Protein AF-A0A956R2I0-F1 (afdb_monomer_lite)

Foldseek 3Di:
DDDDEDEAEDDDPDDDDDDDDDDDDDDDDDDDDDDDDDPDDVVVVVVVVDDDVPDPDPPPPDAWYKYWDCPQPLEIEIEIAEADDPVNLVVVLVNVVVSQVVCVVVVAAHEYEYECQRYDQYDPVSLVSLLVSLLVCPVPPPNSYAYEYAYLDVNVVVSVVVSCVSNPHSPRYHYDPDDLVSLVVRVVVCVVRVHDDGPSSVVVPVD

pLDDT: mean 77.53, std 23.62, range [25.31, 97.56]

Sequence (207 aa):
MGQESDVRVTRTTGISIALNTMKSTHENIFVCWQMTWPASKVLAMAVAATSPVLWQLAEQSGEASVELNDEHFPLLVGRAAGQVEPKHILAMIRFFDDAKQRADGEGLKAVVIFDATASGMPTPLVREMLVDWIGDMHKSAGSNMRVFVIAPNPLIRGVIASLRWATGRAAGIEVVPDLQQAAAAAIVALHEYGQAVPEPLARIFDK

Structure (mmCIF, N/CA/C/O backbone):
data_AF-A0A956R2I0-F1
#
_entry.id   AF-A0A956R2I0-F1
#
loop_
_atom_site.group_PDB
_atom_site.id
_atom_site.type_symbol
_atom_site.label_atom_id
_atom_site.label_alt_id
_atom_site.label_comp_id
_atom_site.label_asym_id
_atom_site.label_entity_id
_atom_site.label_seq_id
_atom_site.pdbx_PDB_ins_code
_atom_site.Cartn_x
_atom_site.Cartn_y
_atom_site.Cartn_z
_atom_site.occupancy
_atom_site.B_iso_or_equiv
_atom_site.auth_seq_id
_atom_site.auth_comp_id
_atom_site.auth_asym_id
_atom_site.auth_atom_id
_atom_site.pdbx_PDB_model_num
ATOM 1 N N . MET A 1 1 ? 14.699 -22.213 -20.629 1.00 47.34 1 MET A N 1
ATOM 2 C CA . MET A 1 1 ? 14.304 -22.466 -19.229 1.00 47.34 1 MET A CA 1
ATOM 3 C C . MET A 1 1 ? 13.375 -21.336 -18.840 1.00 47.34 1 MET A C 1
ATOM 5 O O . MET A 1 1 ? 13.827 -20.202 -18.873 1.00 47.34 1 MET A O 1
ATOM 9 N N . GLY A 1 2 ? 12.087 -21.608 -18.622 1.00 59.09 2 GLY A N 1
ATOM 10 C CA . GLY A 1 2 ? 11.187 -20.619 -18.026 1.00 59.09 2 GLY A CA 1
ATOM 11 C C . GLY A 1 2 ? 11.374 -20.680 -16.517 1.00 59.09 2 GLY A C 1
ATOM 12 O O . GLY A 1 2 ? 11.242 -21.766 -15.959 1.00 59.09 2 GLY A O 1
ATOM 13 N N . GLN A 1 3 ? 11.785 -19.577 -15.901 1.00 55.50 3 GLN A N 1
ATOM 14 C CA . GLN A 1 3 ? 11.776 -19.429 -14.447 1.00 55.50 3 GLN A CA 1
ATOM 15 C C . GLN A 1 3 ? 10.408 -18.858 -14.021 1.00 55.50 3 GLN A C 1
ATOM 17 O O . GLN A 1 3 ? 9.688 -18.279 -14.842 1.00 55.50 3 GLN A O 1
ATOM 22 N N . GLU A 1 4 ? 9.981 -19.190 -12.805 1.00 67.12 4 GLU A N 1
ATOM 23 C CA . GLU A 1 4 ? 8.611 -19.040 -12.312 1.00 67.12 4 GLU A CA 1
ATOM 24 C C . GLU A 1 4 ? 8.581 -17.956 -11.230 1.00 67.12 4 GLU A C 1
ATOM 26 O O . GLU A 1 4 ? 9.099 -18.135 -10.135 1.00 67.12 4 GLU A O 1
ATOM 31 N N . SER A 1 5 ? 7.953 -16.826 -11.539 1.00 76.25 5 SER A N 1
ATOM 32 C CA . SER A 1 5 ? 7.707 -15.732 -10.590 1.00 76.25 5 SER A CA 1
ATOM 33 C C . SER A 1 5 ? 6.765 -16.154 -9.449 1.00 76.25 5 SER A C 1
ATOM 35 O O . SER A 1 5 ? 5.727 -16.766 -9.727 1.00 76.25 5 SER A O 1
ATOM 37 N N . ASP A 1 6 ? 7.050 -15.731 -8.216 1.00 84.75 6 ASP A N 1
ATOM 38 C CA . ASP A 1 6 ? 6.329 -16.151 -7.006 1.00 84.75 6 ASP A CA 1
ATOM 39 C C . ASP A 1 6 ? 5.483 -15.010 -6.396 1.00 84.75 6 ASP A C 1
ATOM 41 O O . ASP A 1 6 ? 5.903 -13.852 -6.315 1.00 84.75 6 ASP A O 1
ATOM 45 N N . VAL A 1 7 ? 4.274 -15.342 -5.938 1.00 83.25 7 VAL A N 1
ATOM 46 C CA . VAL A 1 7 ? 3.405 -14.458 -5.146 1.00 83.25 7 VAL A CA 1
ATOM 47 C C . VAL A 1 7 ? 3.133 -15.162 -3.827 1.00 83.25 7 VAL A C 1
ATOM 49 O O . VAL A 1 7 ? 2.388 -16.142 -3.781 1.00 83.25 7 VAL A O 1
ATOM 52 N N . ARG A 1 8 ? 3.675 -14.623 -2.733 1.00 80.62 8 ARG A N 1
ATOM 53 C CA . ARG A 1 8 ? 3.460 -15.177 -1.397 1.00 80.62 8 ARG A CA 1
ATOM 54 C C . ARG A 1 8 ? 2.451 -14.329 -0.635 1.00 80.62 8 ARG A C 1
ATOM 56 O O . ARG A 1 8 ? 2.711 -13.178 -0.296 1.00 80.62 8 ARG A O 1
ATOM 63 N N . VAL A 1 9 ? 1.302 -14.925 -0.333 1.00 79.50 9 VAL A N 1
ATOM 64 C CA . VAL A 1 9 ? 0.270 -14.312 0.510 1.00 79.50 9 VAL A CA 1
ATOM 65 C C . VAL A 1 9 ? 0.180 -15.099 1.809 1.00 79.50 9 VAL A C 1
ATOM 67 O O . VAL A 1 9 ? -0.237 -16.257 1.803 1.00 79.50 9 VAL A O 1
ATOM 70 N N . THR A 1 10 ? 0.552 -14.471 2.919 1.00 79.44 10 THR A N 1
ATOM 71 C CA . THR A 1 10 ? 0.349 -15.026 4.259 1.00 79.44 10 THR A CA 1
ATOM 72 C C . THR A 1 10 ? -0.943 -14.443 4.809 1.00 79.44 10 THR A C 1
ATOM 74 O O . THR A 1 10 ? -1.028 -13.235 5.019 1.00 79.44 10 THR A O 1
ATOM 77 N N . ARG A 1 11 ? -1.959 -15.296 4.997 1.00 69.19 11 ARG A N 1
ATOM 78 C CA . ARG A 1 11 ? -3.236 -14.915 5.614 1.00 69.19 11 ARG A CA 1
ATOM 79 C C . ARG A 1 11 ? -3.348 -15.518 7.004 1.00 69.19 11 ARG A C 1
ATOM 81 O O . ARG A 1 11 ? -3.212 -16.736 7.144 1.00 69.19 11 ARG A O 1
ATOM 88 N N . THR A 1 12 ? -3.728 -14.721 7.996 1.00 66.44 12 THR A N 1
ATOM 89 C CA . THR A 1 12 ? -4.257 -15.288 9.242 1.00 66.44 12 THR A CA 1
ATOM 90 C C . THR A 1 12 ? -5.663 -15.809 8.980 1.00 66.44 12 THR A C 1
ATOM 92 O O . THR A 1 12 ? -6.622 -15.043 8.885 1.00 66.44 12 THR A O 1
ATOM 95 N N . THR A 1 13 ? -5.825 -17.130 8.888 1.00 40.38 13 THR A N 1
ATOM 96 C CA . THR A 1 13 ? -7.152 -17.761 8.913 1.00 40.38 13 THR A CA 1
ATOM 97 C C . THR A 1 13 ? -7.756 -17.631 10.311 1.00 40.38 13 THR A C 1
ATOM 99 O O . THR A 1 13 ? -7.691 -18.548 11.127 1.00 40.38 13 THR A O 1
ATOM 102 N N . GLY A 1 14 ? -8.344 -16.471 10.597 1.00 36.03 14 GLY A N 1
ATOM 103 C CA . GLY A 1 14 ? -9.250 -16.279 11.719 1.00 36.03 14 GLY A CA 1
ATOM 104 C C . GLY A 1 14 ? -10.632 -16.804 11.347 1.00 36.03 14 GLY A C 1
ATOM 105 O O . GLY A 1 14 ? -11.414 -16.105 10.711 1.00 36.03 14 GLY A O 1
ATOM 106 N N . ILE A 1 15 ? -10.946 -18.043 11.729 1.00 35.28 15 ILE A N 1
ATOM 107 C CA . ILE A 1 15 ? -12.337 -18.507 11.758 1.00 35.28 15 ILE A CA 1
ATOM 108 C C . ILE A 1 15 ? -13.047 -17.752 12.883 1.00 35.28 15 ILE A C 1
ATOM 110 O O . ILE A 1 15 ? -12.709 -17.933 14.052 1.00 35.28 15 ILE A O 1
ATOM 114 N N . SER A 1 16 ? -14.068 -16.965 12.544 1.00 28.73 16 SER A N 1
ATOM 115 C CA . SER A 1 16 ? -15.241 -16.752 13.400 1.00 28.73 16 SER A CA 1
ATOM 116 C C . SER A 1 16 ? -16.381 -16.115 12.613 1.00 28.73 16 SER A C 1
ATOM 118 O O . SER A 1 16 ? -16.416 -14.910 12.400 1.00 28.73 16 SER A O 1
ATOM 120 N N . ILE A 1 17 ? -17.358 -16.941 12.240 1.00 25.31 17 ILE A N 1
ATOM 121 C CA . ILE A 1 17 ? -18.740 -16.494 12.078 1.00 25.31 17 ILE A CA 1
ATOM 122 C C . ILE A 1 17 ? -19.536 -17.203 13.172 1.00 25.31 17 ILE A C 1
ATOM 124 O O . ILE A 1 17 ? -19.844 -18.389 13.069 1.00 25.31 17 ILE A O 1
ATOM 128 N N . ALA A 1 18 ? -19.846 -16.471 14.240 1.00 29.05 18 ALA A N 1
ATOM 129 C CA . ALA A 1 18 ? -20.915 -16.820 15.160 1.00 29.05 18 ALA A CA 1
ATOM 130 C C . ALA A 1 18 ? -22.222 -16.269 14.575 1.00 29.05 18 ALA A C 1
ATOM 132 O O . ALA A 1 18 ? -22.501 -15.076 14.673 1.00 29.05 18 ALA A O 1
ATOM 133 N N . LEU A 1 19 ? -23.023 -17.130 13.946 1.00 25.98 19 LEU A N 1
ATOM 134 C CA . LEU A 1 19 ? -24.409 -16.806 13.618 1.00 25.98 19 LEU A CA 1
ATOM 135 C C . LEU A 1 19 ? -25.274 -17.132 14.833 1.00 25.98 19 LEU A C 1
ATOM 137 O O . LEU A 1 19 ? -25.590 -18.286 15.109 1.00 25.98 19 LEU A O 1
ATOM 141 N N . ASN A 1 20 ? -25.632 -16.087 15.573 1.00 28.92 20 ASN A N 1
ATOM 142 C CA . ASN A 1 20 ? -26.652 -16.146 16.605 1.00 28.92 20 ASN A CA 1
ATOM 143 C C . ASN A 1 20 ? -28.008 -15.852 15.944 1.00 28.92 20 ASN A C 1
ATOM 145 O O . ASN A 1 20 ? -28.241 -14.743 15.465 1.00 28.92 20 ASN A O 1
ATOM 149 N N . THR A 1 21 ? -28.907 -16.834 15.901 1.00 33.03 21 THR A N 1
ATOM 150 C CA . THR A 1 21 ? -30.327 -16.612 15.577 1.00 33.03 21 THR A CA 1
ATOM 151 C C . THR A 1 21 ? -31.197 -17.569 16.399 1.00 33.03 21 THR A C 1
ATOM 153 O O . THR A 1 21 ? -31.337 -18.748 16.100 1.00 33.03 21 THR A O 1
ATOM 156 N N . MET A 1 22 ? -31.774 -17.043 17.482 1.00 31.80 22 MET A N 1
ATOM 157 C CA . MET A 1 22 ? -32.995 -17.540 18.140 1.00 31.80 22 MET A CA 1
ATOM 158 C C . MET A 1 22 ? -34.195 -16.966 17.351 1.00 31.80 22 MET A C 1
ATOM 160 O O . MET A 1 22 ? -34.133 -15.794 17.000 1.00 31.80 22 MET A O 1
ATOM 164 N N . LYS A 1 23 ? -35.313 -17.636 17.021 1.00 33.78 23 LYS A N 1
ATOM 165 C CA . LYS A 1 23 ? -36.092 -18.727 17.642 1.00 33.78 23 LYS A CA 1
ATOM 166 C C . LYS A 1 23 ? -37.088 -19.328 16.616 1.00 33.78 23 LYS A C 1
ATOM 168 O O . LYS A 1 23 ? -37.586 -18.588 15.776 1.00 33.78 23 LYS A O 1
ATOM 173 N N . SER A 1 24 ? -37.517 -20.574 16.895 1.00 33.06 24 SER A N 1
ATOM 174 C CA . SER A 1 24 ? -38.792 -21.238 16.501 1.00 33.06 24 SER A CA 1
ATOM 175 C C . SER A 1 24 ? -38.876 -21.775 15.056 1.00 33.06 24 SER A C 1
ATOM 177 O O . SER A 1 24 ? -38.666 -21.015 14.128 1.00 33.06 24 SER A O 1
ATOM 179 N N . THR A 1 25 ? -39.226 -23.029 14.731 1.00 43.97 25 THR A N 1
ATOM 180 C CA . THR A 1 25 ? -39.736 -24.202 15.477 1.00 43.97 25 THR A CA 1
ATOM 181 C C . THR A 1 25 ? -39.664 -25.438 14.555 1.00 43.97 25 THR A C 1
ATOM 183 O O . THR A 1 25 ? -39.956 -25.302 13.376 1.00 43.97 25 THR A O 1
ATOM 186 N N . HIS A 1 26 ? -39.366 -26.610 15.136 1.00 41.19 26 HIS A N 1
ATOM 187 C CA . HIS A 1 26 ? -39.605 -27.989 14.658 1.00 41.19 26 HIS A CA 1
ATOM 188 C C . HIS A 1 26 ? -39.047 -28.449 13.293 1.00 41.19 26 HIS A C 1
ATOM 190 O O . HIS A 1 26 ? -39.655 -28.201 12.265 1.00 41.19 26 HIS A O 1
ATOM 196 N N . GLU A 1 27 ? -37.987 -29.272 13.318 1.00 39.56 27 GLU A N 1
ATOM 197 C CA . GLU A 1 27 ? -38.033 -30.704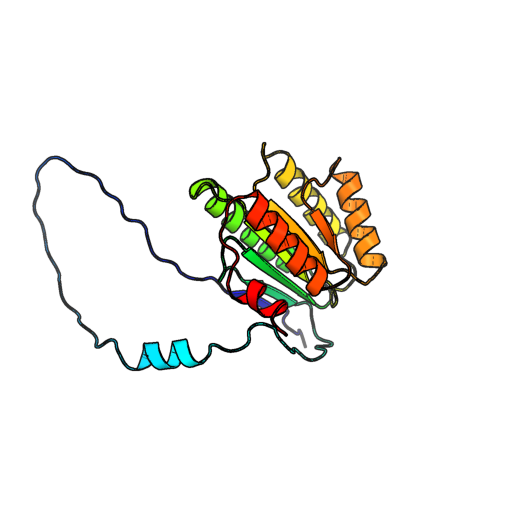 12.944 1.00 39.56 27 GLU A CA 1
ATOM 198 C C . GLU A 1 27 ? -36.673 -31.397 13.191 1.00 39.56 27 GLU A C 1
ATOM 200 O O . GLU A 1 27 ? -35.610 -30.787 13.112 1.00 39.56 27 GLU A O 1
ATOM 205 N N . ASN A 1 28 ? -36.734 -32.669 13.596 1.00 41.66 28 ASN A N 1
ATOM 206 C CA . ASN A 1 28 ? -35.606 -33.545 13.942 1.00 41.66 28 ASN A CA 1
ATOM 207 C C . ASN A 1 28 ? -34.677 -33.812 12.741 1.00 41.66 28 ASN A C 1
ATOM 209 O O . ASN A 1 28 ? -35.198 -33.970 11.644 1.00 41.66 28 ASN A O 1
ATOM 213 N N . ILE A 1 29 ? -33.365 -34.028 12.976 1.00 35.94 29 ILE A N 1
ATOM 214 C CA . ILE A 1 29 ? -32.596 -35.241 12.572 1.00 35.94 29 ILE A CA 1
ATOM 215 C C . ILE A 1 29 ? -31.060 -35.050 12.689 1.00 35.94 29 ILE A C 1
ATOM 217 O O . ILE A 1 29 ? -30.471 -34.135 12.130 1.00 35.94 29 ILE A O 1
ATOM 221 N N . PHE A 1 30 ? -30.455 -36.012 13.403 1.00 28.81 30 PHE A N 1
ATOM 222 C CA . PHE A 1 3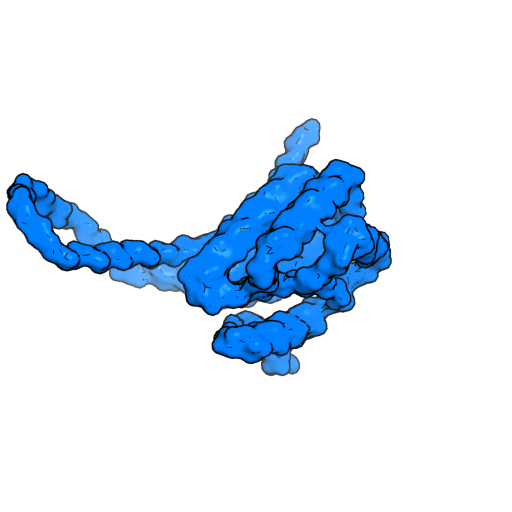0 ? -29.057 -36.481 13.441 1.00 28.81 30 PHE A CA 1
ATOM 223 C C . PHE A 1 30 ? -27.918 -35.575 13.949 1.00 28.81 30 PHE A C 1
ATOM 225 O O . PHE A 1 30 ? -27.248 -34.844 13.226 1.00 28.81 30 PHE A O 1
ATOM 232 N N . VAL A 1 31 ? -27.596 -35.805 15.225 1.00 38.50 31 VAL A N 1
ATOM 233 C CA . VAL A 1 31 ? -26.313 -35.516 15.870 1.00 38.50 31 VAL A CA 1
ATOM 234 C C . VAL A 1 31 ? -25.293 -36.577 15.433 1.00 38.50 31 VAL A C 1
ATOM 236 O O . VAL A 1 31 ? -25.463 -37.753 15.744 1.00 38.50 31 VAL A O 1
ATOM 239 N N . CYS A 1 32 ? -24.214 -36.168 14.764 1.00 29.28 32 CYS A N 1
ATOM 240 C CA . CYS A 1 32 ? -23.003 -36.976 14.607 1.00 29.28 32 CYS A CA 1
ATOM 241 C C . CYS A 1 32 ? -21.837 -36.223 15.260 1.00 29.28 32 CYS A C 1
ATOM 243 O O . CYS A 1 32 ? -21.171 -35.404 14.634 1.00 29.28 32 CYS A O 1
ATOM 245 N N . TRP A 1 33 ? -21.631 -36.470 16.555 1.00 36.31 33 TRP A N 1
ATOM 246 C CA . TRP A 1 33 ? -20.426 -36.082 17.284 1.00 36.31 33 TRP A CA 1
ATOM 247 C C . TRP A 1 33 ? -19.529 -37.307 17.407 1.00 36.31 33 TRP A C 1
ATOM 249 O O . TRP A 1 33 ? -19.942 -38.275 18.035 1.00 36.31 33 TRP A O 1
ATOM 259 N N . GLN A 1 34 ? -18.323 -37.239 16.836 1.00 34.88 34 GLN A N 1
ATOM 260 C CA . GLN A 1 34 ? -17.049 -37.672 17.434 1.00 34.88 34 GLN A CA 1
ATOM 261 C C . GLN A 1 34 ? -15.974 -37.836 16.353 1.00 34.88 34 GLN A C 1
ATOM 263 O O . GLN A 1 34 ? -16.029 -38.755 15.549 1.00 34.88 34 GLN A O 1
ATOM 268 N N . MET A 1 35 ? -14.935 -37.004 16.424 1.00 28.12 35 MET A N 1
ATOM 269 C CA . MET A 1 35 ? -13.549 -37.478 16.396 1.00 28.12 35 MET A CA 1
ATOM 270 C C . MET A 1 35 ? -12.687 -36.456 17.137 1.00 28.12 35 MET A C 1
ATOM 272 O O . MET A 1 35 ? -12.328 -35.400 16.627 1.00 28.12 35 MET A O 1
ATOM 276 N N . THR A 1 36 ? -12.396 -36.775 18.392 1.00 54.12 36 THR A N 1
ATOM 277 C CA . THR A 1 36 ? -11.378 -36.122 19.209 1.00 54.12 36 THR A CA 1
ATOM 278 C C . THR A 1 36 ? -10.000 -36.548 18.710 1.00 54.12 36 THR A C 1
ATOM 280 O O . THR A 1 36 ? -9.674 -37.733 18.775 1.00 54.12 36 THR A O 1
ATOM 283 N N . TRP A 1 37 ? -9.183 -35.601 18.252 1.00 38.62 37 TRP A N 1
ATOM 284 C CA . TRP A 1 37 ? -7.737 -35.788 18.099 1.00 38.62 37 TRP A CA 1
ATOM 285 C C . TRP A 1 37 ? -6.996 -34.927 19.129 1.00 38.62 37 TRP A C 1
ATOM 287 O O . TRP A 1 37 ? -7.417 -33.796 19.390 1.00 38.62 37 TRP A O 1
ATOM 297 N N . PRO A 1 38 ? -5.918 -35.442 19.749 1.00 45.56 38 PRO A N 1
ATOM 298 C CA . PRO A 1 38 ? -5.249 -34.766 20.846 1.00 45.56 38 PRO A CA 1
ATOM 299 C C . PRO A 1 38 ? -4.429 -33.582 20.323 1.00 45.56 38 PRO A C 1
ATOM 301 O O . PRO A 1 38 ? -3.318 -33.717 19.810 1.00 45.56 38 PRO A O 1
ATOM 304 N N . ALA A 1 39 ? -5.000 -32.394 20.501 1.00 50.56 39 ALA A N 1
ATOM 305 C CA . ALA A 1 39 ? -4.296 -31.126 20.530 1.00 50.56 39 ALA A CA 1
ATOM 306 C C . ALA A 1 39 ? -3.283 -31.136 21.688 1.00 50.56 39 ALA A C 1
ATOM 308 O O . ALA A 1 39 ? -3.684 -31.295 22.837 1.00 50.56 39 ALA A O 1
ATOM 309 N N . SER A 1 40 ? -1.981 -31.002 21.402 1.00 51.56 40 SER A N 1
ATOM 310 C CA . SER A 1 40 ? -1.015 -30.357 22.329 1.00 51.56 40 SER A CA 1
ATOM 311 C C . SER A 1 40 ? 0.457 -30.399 21.904 1.00 51.56 40 SER A C 1
ATOM 313 O O . SER A 1 40 ? 1.232 -29.641 22.473 1.00 51.56 40 SER A O 1
ATOM 315 N N . LYS A 1 41 ? 0.889 -31.187 20.905 1.00 38.31 41 LYS A N 1
ATOM 316 C CA . LYS A 1 41 ? 2.321 -31.192 20.505 1.00 38.31 41 LYS A CA 1
ATOM 317 C C . LYS A 1 41 ? 2.654 -30.528 19.169 1.00 38.31 41 LYS A C 1
ATOM 319 O O . LYS A 1 41 ? 3.724 -29.946 19.048 1.00 38.31 41 LYS A O 1
ATOM 324 N N . VAL A 1 42 ? 1.734 -30.522 18.204 1.00 39.78 42 VAL A N 1
ATOM 325 C CA . VAL A 1 42 ? 1.967 -29.877 16.895 1.00 39.78 42 VAL A CA 1
ATOM 326 C C . VAL A 1 42 ? 1.720 -28.364 16.952 1.00 39.78 42 VAL A C 1
ATOM 328 O O . VAL A 1 42 ? 2.462 -27.601 16.342 1.00 39.78 42 VAL A O 1
ATOM 331 N N . LEU A 1 43 ? 0.769 -27.902 17.775 1.00 37.84 43 LEU A N 1
ATOM 332 C CA . LEU A 1 43 ? 0.517 -26.465 17.948 1.00 37.84 43 LEU A CA 1
ATOM 333 C C . LEU A 1 43 ? 1.684 -25.738 18.644 1.00 37.84 43 LEU A C 1
ATOM 335 O O . LEU A 1 43 ? 1.994 -24.606 18.295 1.00 37.84 43 LEU A O 1
ATOM 339 N N . ALA A 1 44 ? 2.385 -26.398 19.572 1.00 38.59 44 ALA A N 1
ATOM 340 C CA . ALA A 1 44 ? 3.555 -25.819 20.237 1.00 38.59 44 ALA A CA 1
ATOM 341 C C . ALA A 1 44 ? 4.784 -25.719 19.310 1.00 38.59 44 ALA A C 1
ATOM 343 O O . ALA A 1 44 ? 5.619 -24.840 19.499 1.00 38.59 44 ALA A O 1
ATOM 344 N N . MET A 1 45 ? 4.879 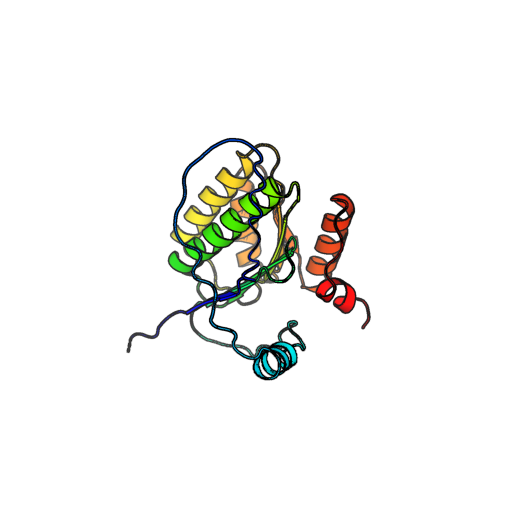-26.565 18.275 1.00 32.56 45 MET A N 1
ATOM 345 C CA . MET A 1 45 ? 5.926 -26.442 17.252 1.00 32.56 45 MET A CA 1
ATOM 346 C C . MET A 1 45 ? 5.594 -25.389 16.185 1.00 32.56 45 MET A C 1
ATOM 348 O O . MET A 1 45 ? 6.511 -24.781 15.646 1.00 32.56 45 MET A O 1
ATOM 352 N N . ALA A 1 46 ? 4.311 -25.110 15.929 1.00 36.72 46 ALA A N 1
ATOM 353 C CA . ALA A 1 46 ? 3.894 -24.036 15.021 1.00 36.72 46 ALA A CA 1
ATOM 354 C C . ALA A 1 46 ? 4.062 -22.629 15.633 1.00 36.72 46 ALA A C 1
ATOM 356 O O . ALA A 1 46 ? 4.298 -21.667 14.911 1.00 36.72 46 ALA A O 1
ATOM 357 N N . VAL A 1 47 ? 4.006 -22.509 16.965 1.00 41.84 47 VAL A N 1
ATOM 358 C CA . VAL A 1 47 ? 4.193 -21.233 17.680 1.00 41.84 47 VAL A CA 1
ATOM 359 C C . VAL A 1 47 ? 5.674 -20.921 17.942 1.00 41.84 47 VAL A C 1
ATOM 361 O O . VAL A 1 47 ? 6.031 -19.761 18.102 1.00 41.84 47 VAL A O 1
ATOM 364 N N . ALA A 1 48 ? 6.578 -21.904 17.893 1.00 35.41 48 ALA A N 1
ATOM 365 C CA . ALA A 1 48 ? 8.018 -21.693 18.100 1.00 35.41 48 ALA A CA 1
ATOM 366 C C . ALA A 1 48 ? 8.787 -21.177 16.859 1.00 35.41 48 ALA A C 1
ATOM 368 O O . ALA A 1 48 ? 9.988 -20.939 16.948 1.00 35.41 48 ALA A O 1
ATOM 369 N N . ALA A 1 49 ? 8.114 -20.953 15.723 1.00 36.12 49 ALA A N 1
ATOM 370 C CA . ALA A 1 49 ? 8.676 -20.219 14.580 1.00 36.12 49 ALA A CA 1
ATOM 371 C C . ALA A 1 49 ? 8.497 -18.687 14.708 1.00 36.12 49 ALA A C 1
ATOM 373 O O . ALA A 1 49 ? 8.825 -17.931 13.795 1.00 36.12 49 ALA A O 1
ATOM 374 N N . THR A 1 50 ? 7.984 -18.215 15.848 1.00 51.56 50 THR A N 1
ATOM 375 C CA . THR A 1 50 ? 7.850 -16.792 16.171 1.00 51.56 50 THR A CA 1
ATOM 376 C C . THR A 1 50 ? 9.183 -16.202 16.650 1.00 51.56 50 THR A C 1
ATOM 378 O O . THR A 1 50 ? 9.494 -16.230 17.837 1.00 51.56 50 THR A O 1
ATOM 381 N N . SER A 1 51 ? 9.989 -15.666 15.721 1.00 36.88 51 SER A N 1
ATOM 382 C CA . SER A 1 51 ? 10.903 -14.503 15.882 1.00 36.88 51 SER A CA 1
ATOM 383 C C . SER A 1 51 ? 11.956 -14.467 14.759 1.00 36.88 51 SER A C 1
ATOM 385 O O . SER A 1 51 ? 12.579 -15.502 14.531 1.00 36.88 51 SER A O 1
ATOM 387 N N . PRO A 1 52 ? 12.298 -13.319 14.131 1.00 40.97 52 PRO A N 1
ATOM 388 C CA . PRO A 1 52 ? 11.634 -12.017 14.049 1.00 40.97 52 PRO A CA 1
ATOM 389 C C . PRO A 1 52 ? 11.124 -11.746 12.613 1.00 40.97 52 PRO A C 1
ATOM 391 O O . PRO A 1 52 ? 11.905 -11.714 11.665 1.00 40.97 52 PRO A O 1
ATOM 394 N N . VAL A 1 53 ? 9.832 -11.456 12.433 1.00 46.34 53 VAL A N 1
ATOM 395 C CA . VAL A 1 53 ? 9.277 -10.972 11.145 1.00 46.34 53 VAL A CA 1
ATOM 396 C C . VAL A 1 53 ? 9.552 -9.464 11.005 1.00 46.34 53 VAL A C 1
ATOM 398 O O . VAL A 1 53 ? 8.668 -8.628 10.882 1.00 46.34 53 VAL A O 1
ATOM 401 N N . LEU A 1 54 ? 10.831 -9.112 11.096 1.00 39.22 54 LEU A N 1
ATOM 402 C CA . LEU A 1 54 ? 11.426 -7.870 10.611 1.00 39.22 54 LEU A CA 1
ATOM 403 C C . LEU A 1 54 ? 12.623 -8.344 9.788 1.00 39.22 54 LEU A C 1
ATOM 405 O O . LEU A 1 54 ? 13.748 -8.431 10.277 1.00 39.22 54 LEU A O 1
ATOM 409 N N . TRP A 1 55 ? 12.312 -8.834 8.591 1.00 50.19 55 TRP A N 1
ATOM 410 C CA . TRP A 1 55 ? 13.191 -9.653 7.770 1.00 50.19 55 TRP A CA 1
ATOM 411 C C . TRP A 1 55 ? 14.512 -8.955 7.424 1.00 50.19 55 TRP A C 1
ATOM 413 O O . TRP A 1 55 ? 14.547 -7.994 6.660 1.00 50.19 55 TRP A O 1
ATOM 423 N N . GLN A 1 56 ? 15.621 -9.528 7.898 1.00 46.6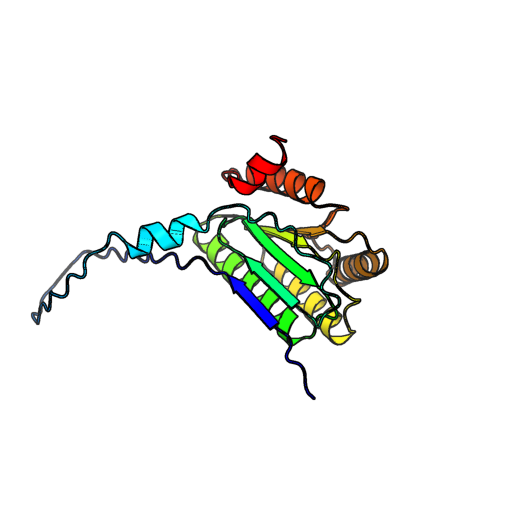2 56 GLN A N 1
ATOM 424 C CA . GLN A 1 56 ? 16.871 -9.536 7.143 1.00 46.62 56 GLN A CA 1
ATOM 425 C C . GLN A 1 56 ? 16.698 -10.536 5.995 1.00 46.62 56 GLN A C 1
ATOM 427 O O . GLN A 1 56 ? 16.854 -11.739 6.185 1.00 46.62 56 GLN A O 1
ATOM 432 N N . LEU A 1 57 ? 16.341 -10.052 4.807 1.00 47.97 57 LEU A N 1
ATOM 433 C CA . LEU A 1 57 ? 16.355 -10.852 3.583 1.00 47.97 57 LEU A CA 1
ATOM 434 C C . LEU A 1 57 ? 17.393 -10.257 2.639 1.00 47.97 57 LEU A C 1
ATOM 436 O O . LEU A 1 57 ? 17.262 -9.115 2.197 1.00 47.97 57 LEU A O 1
ATOM 440 N N . ALA A 1 58 ? 18.438 -11.053 2.411 1.00 45.53 58 ALA A N 1
ATOM 441 C CA . ALA A 1 58 ? 19.536 -10.798 1.493 1.00 45.53 58 ALA A CA 1
ATOM 442 C C . ALA A 1 58 ? 19.030 -10.342 0.118 1.00 45.53 58 ALA A C 1
ATOM 444 O O . ALA A 1 58 ? 17.934 -10.723 -0.296 1.00 45.53 58 ALA A O 1
ATOM 445 N N . GLU A 1 59 ? 19.846 -9.547 -0.577 1.00 45.50 59 GLU A N 1
ATOM 446 C CA . GLU A 1 59 ? 19.649 -9.113 -1.961 1.00 45.50 59 GLU A CA 1
ATOM 447 C C . GLU A 1 59 ? 19.349 -10.316 -2.870 1.00 45.50 59 GLU A C 1
ATOM 449 O O . GLU A 1 59 ? 20.243 -10.944 -3.433 1.00 45.50 59 GLU A O 1
ATOM 454 N N . GLN A 1 60 ? 18.072 -10.662 -3.019 1.00 45.91 60 GLN A N 1
ATOM 455 C CA . GLN A 1 60 ? 17.631 -11.515 -4.106 1.00 45.91 60 GLN A CA 1
ATOM 456 C C . GLN A 1 60 ? 17.591 -10.636 -5.352 1.00 45.91 60 GLN A C 1
ATOM 458 O O . GLN A 1 60 ? 16.607 -9.956 -5.630 1.00 45.91 60 GLN A O 1
ATOM 463 N N . SER A 1 61 ? 18.685 -10.651 -6.111 1.00 44.16 61 SER A N 1
ATOM 464 C CA . SER A 1 61 ? 18.705 -10.283 -7.528 1.00 44.16 61 SER A CA 1
ATOM 465 C C . SER A 1 61 ? 17.986 -11.372 -8.336 1.00 44.16 61 SER A C 1
ATOM 467 O O . SER A 1 61 ? 18.566 -12.078 -9.156 1.00 44.16 61 SER A O 1
ATOM 469 N N . GLY A 1 62 ? 16.711 -11.571 -8.018 1.00 57.19 62 GLY A N 1
ATOM 470 C CA . GLY A 1 62 ? 15.839 -12.585 -8.588 1.00 57.19 62 GLY A CA 1
ATOM 471 C C . GLY A 1 62 ? 14.575 -11.959 -9.156 1.00 57.19 62 GLY A C 1
ATOM 472 O O . GLY A 1 62 ? 14.365 -10.751 -9.071 1.00 57.19 62 GLY A O 1
ATOM 473 N N . GLU A 1 63 ? 13.770 -12.805 -9.783 1.00 75.69 63 GLU A N 1
ATOM 474 C CA . GLU A 1 63 ? 12.490 -12.489 -10.408 1.00 75.69 63 GLU A CA 1
ATOM 475 C C . GLU A 1 63 ? 11.557 -11.637 -9.539 1.00 75.69 63 GLU A C 1
ATOM 477 O O . GLU A 1 63 ? 11.729 -11.489 -8.331 1.00 75.69 63 GLU A O 1
ATOM 482 N N . ALA A 1 64 ? 10.543 -11.071 -10.190 1.00 86.19 64 ALA A N 1
ATOM 483 C CA . ALA A 1 64 ? 9.484 -10.344 -9.514 1.00 86.19 64 ALA A CA 1
ATOM 484 C C . ALA A 1 64 ? 8.899 -11.168 -8.359 1.00 86.19 64 ALA A C 1
ATOM 486 O O . ALA A 1 64 ? 8.470 -12.304 -8.569 1.00 86.19 64 ALA A O 1
ATOM 487 N N . SER A 1 65 ? 8.849 -10.578 -7.168 1.00 91.31 65 SER A N 1
ATOM 488 C CA . SER A 1 65 ? 8.179 -11.159 -6.013 1.00 91.31 65 SER A CA 1
ATOM 489 C C . SER A 1 65 ? 7.333 -10.110 -5.308 1.00 91.31 65 SER A C 1
ATOM 491 O O . SER A 1 65 ? 7.684 -8.927 -5.232 1.00 91.31 65 SER A O 1
ATOM 493 N N . VAL A 1 66 ? 6.175 -10.550 -4.822 1.00 92.25 66 VAL A N 1
ATOM 494 C CA . VAL A 1 66 ? 5.295 -9.746 -3.976 1.00 92.25 66 VAL A CA 1
ATOM 495 C C . VAL A 1 66 ? 4.922 -10.568 -2.750 1.00 92.25 66 VAL A C 1
ATOM 497 O O . VAL A 1 66 ? 4.381 -11.669 -2.873 1.00 92.25 66 VAL A O 1
ATOM 500 N N . GLU A 1 67 ? 5.227 -10.019 -1.578 1.00 93.38 67 GLU A N 1
ATOM 501 C CA . GLU A 1 67 ? 4.909 -10.585 -0.269 1.00 93.38 67 GLU A CA 1
ATOM 502 C C . GLU A 1 67 ? 3.824 -9.733 0.385 1.00 93.38 67 GLU A C 1
ATOM 504 O O . GLU A 1 67 ? 3.961 -8.512 0.458 1.00 93.38 67 GLU A O 1
ATOM 509 N N . LEU A 1 68 ? 2.743 -10.361 0.848 1.00 94.94 68 LEU A N 1
ATOM 510 C CA . LEU A 1 68 ? 1.600 -9.690 1.474 1.00 94.94 68 LEU A CA 1
ATOM 511 C C . LEU A 1 68 ? 1.261 -10.393 2.792 1.00 94.94 68 LEU A C 1
ATOM 513 O O . LEU A 1 68 ? 1.126 -11.618 2.814 1.00 94.94 68 LEU A O 1
ATOM 517 N N . ASN A 1 69 ? 1.140 -9.627 3.877 1.00 94.25 69 ASN A N 1
ATOM 518 C CA . ASN A 1 69 ? 0.905 -10.126 5.232 1.00 94.25 69 ASN A CA 1
ATOM 519 C C . ASN A 1 69 ? -0.180 -9.286 5.940 1.00 94.25 69 ASN A C 1
ATOM 521 O O . ASN A 1 69 ? -0.090 -8.055 5.992 1.00 94.25 69 ASN A O 1
ATOM 525 N N . ASP A 1 70 ? -1.202 -9.962 6.478 1.00 96.06 70 ASP A N 1
ATOM 526 C CA . ASP A 1 70 ? -2.293 -9.386 7.282 1.00 96.06 70 ASP A CA 1
ATOM 527 C C . ASP A 1 70 ? -2.358 -9.917 8.731 1.00 96.06 70 ASP A C 1
ATOM 529 O O . ASP A 1 70 ? -3.358 -9.718 9.425 1.00 96.06 70 ASP A O 1
ATOM 533 N N . GLU A 1 71 ? -1.297 -10.562 9.228 1.00 94.94 71 GLU A N 1
ATOM 534 C CA . GLU A 1 71 ? -1.239 -11.184 10.559 1.00 94.94 71 GLU A CA 1
ATOM 535 C C . GLU A 1 71 ? -1.516 -10.202 11.703 1.00 94.94 71 GLU A C 1
ATOM 537 O O . GLU A 1 71 ? -1.979 -10.598 12.774 1.00 94.94 71 GLU A O 1
ATOM 542 N N . HIS A 1 72 ? -1.275 -8.915 11.458 1.00 94.75 72 HIS A N 1
ATOM 543 C CA . HIS A 1 72 ? -1.418 -7.826 12.416 1.00 94.75 72 HIS A CA 1
ATOM 544 C C . HIS A 1 72 ? -2.549 -6.855 12.057 1.00 94.75 72 HIS A C 1
ATOM 546 O O . HIS A 1 72 ? -2.496 -5.679 12.425 1.00 94.75 72 HIS A O 1
ATOM 552 N N . PHE A 1 73 ? -3.574 -7.339 11.346 1.00 95.06 73 PHE A N 1
ATOM 553 C CA . PHE A 1 73 ? -4.757 -6.561 10.980 1.00 95.06 73 PHE A CA 1
ATOM 554 C C . PHE A 1 73 ? -5.292 -5.728 12.173 1.00 95.06 73 PHE A C 1
ATOM 556 O O . PHE A 1 73 ? -5.441 -6.278 13.267 1.00 95.06 73 PHE A O 1
ATOM 563 N N . PRO A 1 74 ? -5.568 -4.415 12.005 1.00 96.06 74 PRO A N 1
ATOM 564 C CA . PRO A 1 74 ? -5.781 -3.689 10.745 1.00 96.06 74 PRO A CA 1
ATOM 565 C C . PRO A 1 74 ? -4.512 -3.134 10.075 1.00 96.06 74 PRO A C 1
ATOM 567 O O . PRO A 1 74 ? -4.615 -2.389 9.098 1.00 96.06 74 PRO A O 1
ATOM 570 N N . LEU A 1 75 ? -3.320 -3.481 10.572 1.00 96.88 75 LEU A N 1
ATOM 571 C CA . LEU A 1 75 ? -2.066 -3.197 9.882 1.00 96.88 75 LEU A CA 1
ATOM 572 C C . LEU A 1 75 ? -1.794 -4.265 8.819 1.00 96.88 75 LEU A C 1
ATOM 574 O O . LEU A 1 75 ? -1.689 -5.452 9.126 1.00 96.88 75 LEU A O 1
ATOM 578 N N . LEU A 1 76 ? -1.623 -3.819 7.581 1.00 96.19 76 LEU A N 1
ATOM 579 C CA . LEU A 1 76 ? -1.197 -4.627 6.449 1.00 96.19 76 LEU A CA 1
ATOM 580 C C . LEU A 1 76 ? 0.250 -4.291 6.112 1.00 96.19 76 LEU A C 1
ATOM 582 O O . LEU A 1 76 ? 0.637 -3.119 6.087 1.00 96.19 76 LEU A O 1
ATOM 586 N N . VAL A 1 77 ? 1.036 -5.313 5.798 1.00 96.31 77 VAL A N 1
ATOM 587 C CA . VAL A 1 77 ? 2.410 -5.140 5.332 1.00 96.31 77 VAL A CA 1
ATOM 588 C C . VAL A 1 77 ? 2.551 -5.809 3.978 1.00 96.31 77 VAL A C 1
ATOM 590 O O . VAL A 1 77 ? 2.162 -6.961 3.795 1.00 96.31 77 VAL A O 1
ATOM 593 N N . GLY A 1 78 ? 3.098 -5.072 3.021 1.00 95.75 78 GLY A N 1
ATOM 594 C CA . GLY A 1 78 ? 3.444 -5.595 1.712 1.00 95.75 78 GLY A CA 1
ATOM 595 C C . GLY A 1 78 ? 4.879 -5.259 1.342 1.00 95.75 78 GLY A C 1
ATOM 596 O O . GLY A 1 78 ? 5.425 -4.250 1.788 1.00 95.75 78 GLY A O 1
ATOM 597 N N . ARG A 1 79 ? 5.485 -6.090 0.503 1.00 95.56 79 ARG A N 1
ATOM 598 C CA . ARG A 1 79 ? 6.789 -5.833 -0.107 1.00 95.56 79 ARG A CA 1
ATOM 599 C C . ARG A 1 79 ? 6.763 -6.263 -1.562 1.00 95.56 79 ARG A C 1
ATOM 601 O O . ARG A 1 79 ? 6.216 -7.314 -1.882 1.00 95.56 79 ARG A O 1
ATOM 608 N N . ALA A 1 80 ? 7.386 -5.472 -2.425 1.00 95.12 80 ALA A N 1
ATOM 609 C CA . ALA A 1 80 ? 7.660 -5.840 -3.805 1.00 95.12 80 ALA A CA 1
ATOM 610 C C . ALA A 1 80 ? 9.163 -5.777 -4.090 1.00 95.12 80 ALA A C 1
ATOM 612 O O . ALA A 1 80 ? 9.833 -4.799 -3.746 1.00 95.12 80 ALA A O 1
ATOM 613 N N . ALA A 1 81 ? 9.676 -6.801 -4.766 1.00 93.88 81 ALA A N 1
ATOM 614 C CA . ALA A 1 81 ? 11.037 -6.838 -5.280 1.00 93.88 81 ALA A CA 1
ATOM 615 C C . ALA A 1 81 ? 11.041 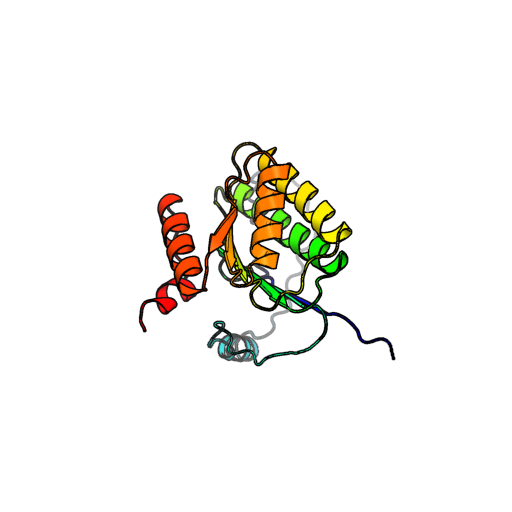-7.241 -6.761 1.00 93.88 81 ALA A C 1
ATOM 617 O O . ALA A 1 81 ? 10.163 -7.968 -7.226 1.00 93.88 81 ALA A O 1
ATOM 618 N N . GLY A 1 82 ? 12.017 -6.745 -7.522 1.00 93.00 82 GLY A N 1
ATOM 619 C CA . GLY A 1 82 ? 12.157 -7.066 -8.943 1.00 93.00 82 GLY A CA 1
ATOM 620 C C . GLY A 1 82 ? 11.090 -6.420 -9.838 1.00 93.00 82 GLY A C 1
ATOM 621 O O . GLY A 1 82 ? 10.439 -5.437 -9.478 1.00 93.00 82 GLY A O 1
ATOM 622 N N . GLN A 1 83 ? 10.942 -6.934 -11.061 1.00 93.19 83 GLN A N 1
ATOM 623 C CA . GLN A 1 83 ? 10.086 -6.342 -12.095 1.00 93.19 83 GLN A CA 1
ATOM 624 C C . GLN A 1 83 ? 8.628 -6.800 -11.960 1.00 93.19 83 GLN A C 1
ATOM 626 O O . GLN A 1 83 ? 8.197 -7.732 -12.633 1.00 93.19 83 GLN A O 1
ATOM 631 N N . VAL A 1 84 ? 7.849 -6.126 -11.116 1.00 93.19 84 VAL A N 1
ATOM 632 C CA . VAL A 1 84 ? 6.445 -6.481 -10.864 1.00 93.19 84 VAL A CA 1
ATOM 633 C C . VAL A 1 84 ? 5.631 -6.571 -12.166 1.00 93.19 84 VAL A C 1
ATOM 635 O O . VAL A 1 84 ? 5.530 -5.616 -12.935 1.00 93.19 84 VAL A O 1
ATOM 638 N N . GLU A 1 85 ? 5.036 -7.740 -12.401 1.00 93.88 85 GLU A N 1
ATOM 639 C CA . GLU A 1 85 ? 4.138 -8.013 -13.535 1.00 93.88 85 GLU A CA 1
ATOM 640 C C . GLU A 1 85 ? 2.649 -7.815 -13.175 1.00 93.88 85 GLU A C 1
ATOM 642 O O . GLU A 1 85 ? 2.296 -7.894 -11.995 1.00 93.88 85 GLU A O 1
ATOM 647 N N . PRO A 1 86 ? 1.741 -7.674 -14.165 1.00 95.12 86 PRO A N 1
ATOM 648 C CA . PRO A 1 86 ? 0.301 -7.496 -13.940 1.00 95.12 86 PRO A CA 1
ATOM 649 C C . PRO A 1 86 ? -0.344 -8.489 -12.964 1.00 95.12 86 PRO A C 1
ATOM 651 O O . PRO A 1 86 ? -1.164 -8.098 -12.138 1.00 95.12 86 PRO A O 1
ATOM 654 N N . LYS A 1 87 ? 0.043 -9.770 -13.006 1.00 94.12 87 LYS A N 1
ATOM 655 C CA . LYS A 1 87 ? -0.515 -10.800 -12.111 1.00 94.12 87 LYS A CA 1
ATOM 656 C C . LYS A 1 87 ? -0.222 -10.536 -10.629 1.00 94.12 87 LYS A C 1
ATOM 658 O O . LYS A 1 87 ? -1.086 -10.778 -9.791 1.00 94.12 87 LYS A O 1
ATOM 663 N N . HIS A 1 88 ? 0.952 -9.988 -10.316 1.00 94.94 88 HIS A N 1
ATOM 664 C CA . HIS A 1 88 ? 1.324 -9.628 -8.949 1.00 94.94 88 HIS A CA 1
ATOM 665 C C . HIS A 1 88 ? 0.496 -8.433 -8.465 1.00 94.94 88 HIS A C 1
ATOM 667 O O . HIS A 1 88 ? 0.014 -8.425 -7.336 1.00 94.94 88 HIS A O 1
ATOM 673 N N . ILE A 1 89 ? 0.263 -7.454 -9.347 1.00 95.12 89 ILE A N 1
ATOM 674 C CA . ILE A 1 89 ? -0.591 -6.296 -9.058 1.00 95.12 89 ILE A CA 1
ATOM 675 C C . ILE A 1 89 ? -2.034 -6.729 -8.816 1.00 95.12 89 ILE A C 1
ATOM 677 O O . ILE A 1 89 ? -2.644 -6.266 -7.862 1.00 95.12 89 ILE A O 1
ATOM 681 N N . LEU A 1 90 ? -2.573 -7.662 -9.608 1.00 95.19 90 LEU A N 1
ATOM 682 C CA . LEU A 1 90 ? -3.912 -8.213 -9.361 1.00 95.19 90 LEU A CA 1
ATOM 683 C C . LEU A 1 90 ? -4.012 -8.912 -8.003 1.00 95.19 90 LEU A C 1
ATOM 685 O O . LEU A 1 90 ? -5.020 -8.759 -7.316 1.00 95.19 90 LEU A O 1
ATOM 689 N N . ALA A 1 91 ? -2.989 -9.675 -7.610 1.00 93.69 91 ALA A N 1
ATOM 690 C CA . ALA A 1 91 ? -2.956 -10.317 -6.299 1.00 93.69 91 ALA A CA 1
ATOM 691 C C . ALA A 1 91 ? -2.918 -9.282 -5.163 1.00 93.69 91 ALA A C 1
ATOM 693 O O . ALA A 1 91 ? -3.667 -9.408 -4.196 1.00 93.69 91 ALA A O 1
ATOM 694 N N . MET A 1 92 ? -2.107 -8.234 -5.321 1.00 95.38 92 MET A N 1
ATOM 695 C CA . MET A 1 92 ? -2.015 -7.116 -4.385 1.00 95.38 92 MET A CA 1
ATOM 696 C C . MET A 1 92 ? -3.340 -6.351 -4.255 1.00 95.38 92 MET A C 1
ATOM 698 O O . MET A 1 92 ? -3.795 -6.117 -3.139 1.00 95.38 92 MET A O 1
ATOM 702 N N . ILE A 1 93 ? -3.988 -6.018 -5.376 1.00 94.31 93 ILE A N 1
ATOM 703 C CA . ILE A 1 93 ? -5.298 -5.349 -5.405 1.00 94.31 93 ILE A CA 1
ATOM 704 C C . ILE A 1 93 ? -6.330 -6.181 -4.644 1.00 94.31 93 ILE A C 1
ATOM 706 O O . ILE A 1 93 ? -6.953 -5.678 -3.716 1.00 94.31 93 ILE A O 1
ATOM 710 N N . ARG A 1 94 ? -6.454 -7.476 -4.967 1.00 94.88 94 ARG A N 1
ATOM 711 C CA . ARG A 1 94 ? -7.401 -8.377 -4.287 1.00 94.88 94 ARG A CA 1
ATOM 712 C C . ARG A 1 94 ? -7.147 -8.453 -2.786 1.00 94.88 94 ARG A C 1
ATOM 714 O O . ARG A 1 94 ? -8.088 -8.421 -2.008 1.00 94.88 94 ARG A O 1
ATOM 721 N N . PHE A 1 95 ? -5.884 -8.546 -2.380 1.00 94.62 95 PHE A N 1
ATOM 722 C CA . PHE A 1 95 ? -5.515 -8.582 -0.969 1.00 94.62 95 PHE A CA 1
ATOM 723 C C . PHE A 1 95 ? -5.940 -7.306 -0.227 1.00 94.62 95 PHE A C 1
ATOM 725 O O . PHE A 1 95 ? -6.524 -7.391 0.852 1.00 94.62 95 PHE A O 1
ATOM 732 N N . PHE A 1 96 ? -5.695 -6.129 -0.806 1.00 93.88 96 PHE A N 1
ATOM 733 C CA . PHE A 1 96 ? -6.094 -4.869 -0.183 1.00 93.88 96 PHE A CA 1
ATOM 734 C C . PHE A 1 96 ? -7.604 -4.637 -0.220 1.00 93.88 96 PHE A C 1
ATOM 736 O O . PHE A 1 96 ? -8.150 -4.139 0.762 1.00 93.88 96 PHE A O 1
ATOM 743 N N . ASP A 1 97 ? -8.291 -5.036 -1.287 1.00 93.38 97 ASP A N 1
ATOM 744 C CA . ASP A 1 97 ? -9.749 -4.941 -1.372 1.00 93.38 97 ASP A CA 1
ATOM 745 C C . ASP A 1 97 ? -10.428 -5.865 -0.346 1.00 93.38 97 ASP A C 1
ATOM 747 O O . ASP A 1 97 ? -11.344 -5.423 0.350 1.00 93.38 97 ASP A O 1
ATOM 751 N N . ASP A 1 98 ? -9.938 -7.100 -0.174 1.00 94.50 98 ASP A N 1
ATOM 752 C CA . ASP A 1 98 ? -10.402 -8.028 0.869 1.00 94.50 98 ASP A CA 1
ATOM 753 C C . ASP A 1 98 ? -10.222 -7.407 2.268 1.00 94.50 98 ASP A C 1
ATOM 755 O O . ASP A 1 98 ? -11.145 -7.388 3.087 1.00 94.50 98 ASP A O 1
ATOM 759 N N . ALA A 1 99 ? -9.038 -6.853 2.545 1.00 93.69 99 ALA A N 1
ATOM 760 C CA . ALA A 1 99 ? -8.736 -6.228 3.829 1.00 93.69 99 ALA A CA 1
ATOM 761 C C . ALA A 1 99 ? -9.550 -4.947 4.072 1.00 93.69 99 ALA A C 1
ATOM 763 O O . ALA A 1 99 ? -9.965 -4.686 5.202 1.00 93.69 99 ALA A O 1
ATOM 764 N N . LYS A 1 100 ? -9.819 -4.165 3.021 1.00 92.88 100 LYS A N 1
ATOM 765 C CA . LYS A 1 100 ? -10.705 -2.998 3.069 1.00 92.88 100 LYS A CA 1
ATOM 766 C C . LYS A 1 100 ? -12.126 -3.424 3.431 1.00 92.88 100 LYS A C 1
ATOM 768 O O . LYS A 1 100 ? -12.688 -2.876 4.371 1.00 92.88 100 LYS A O 1
ATOM 773 N N . GLN A 1 101 ? -12.682 -4.419 2.739 1.00 93.00 101 GLN A N 1
ATOM 774 C CA . GLN A 1 101 ? -14.025 -4.933 3.027 1.00 93.00 101 GLN A CA 1
ATOM 775 C C . GLN A 1 101 ? -14.133 -5.461 4.460 1.00 93.00 101 GLN A C 1
ATOM 777 O O . GLN A 1 101 ? -15.119 -5.193 5.147 1.00 93.00 101 GLN A O 1
ATOM 782 N N . ARG A 1 102 ? -13.100 -6.168 4.935 1.00 94.38 102 ARG A N 1
ATOM 783 C CA . ARG A 1 102 ? -13.013 -6.613 6.328 1.00 94.38 102 ARG A CA 1
ATOM 784 C C . ARG A 1 102 ? -13.003 -5.433 7.302 1.00 94.38 102 ARG A C 1
ATOM 786 O O . ARG A 1 102 ? -13.763 -5.446 8.265 1.00 94.38 102 ARG A O 1
ATOM 793 N N . ALA A 1 103 ? -12.183 -4.413 7.046 1.00 94.12 103 ALA A N 1
ATOM 794 C CA . ALA A 1 103 ? -12.105 -3.223 7.893 1.00 94.12 103 ALA A CA 1
ATOM 795 C C . ALA A 1 103 ? -13.458 -2.504 7.957 1.00 94.12 103 ALA A C 1
ATOM 797 O O . ALA A 1 103 ? -13.933 -2.200 9.047 1.00 94.12 103 ALA A O 1
ATOM 798 N N . ASP A 1 104 ? -14.116 -2.329 6.809 1.00 92.62 104 ASP A N 1
ATOM 799 C CA . ASP A 1 104 ? -15.440 -1.715 6.716 1.00 92.62 104 ASP A CA 1
ATOM 800 C C . ASP A 1 104 ? -16.490 -2.513 7.515 1.00 92.62 104 ASP A C 1
ATOM 802 O O . ASP A 1 104 ? -17.281 -1.926 8.254 1.00 92.62 104 ASP A O 1
ATOM 806 N N . GLY A 1 105 ? -16.464 -3.849 7.429 1.00 93.81 105 GLY A N 1
ATOM 807 C CA . GLY A 1 105 ? -17.358 -4.731 8.186 1.00 93.81 105 GLY A CA 1
ATOM 808 C C . GLY A 1 105 ? -17.115 -4.728 9.701 1.00 93.81 105 GLY A C 1
ATOM 809 O O . GLY A 1 105 ? -18.061 -4.873 10.474 1.00 93.81 105 GLY A O 1
ATOM 810 N N . GLU A 1 106 ? -15.869 -4.531 10.133 1.00 94.81 106 GLU A N 1
ATOM 811 C CA . GLU A 1 106 ? -15.477 -4.458 11.549 1.00 94.81 106 GLU A CA 1
ATOM 812 C C . GLU A 1 106 ? -15.550 -3.025 12.122 1.00 94.81 106 GLU A C 1
ATOM 814 O O . GLU A 1 106 ? -15.284 -2.819 13.306 1.00 94.81 106 GLU A O 1
ATOM 819 N N . GLY A 1 107 ? -15.911 -2.020 11.311 1.00 94.25 107 GLY A N 1
ATOM 820 C CA . GLY A 1 107 ? -15.893 -0.609 11.720 1.00 94.25 107 GLY A CA 1
ATOM 821 C C . GLY A 1 107 ? -14.480 -0.074 11.990 1.00 94.25 107 GLY A C 1
ATOM 822 O O . GLY A 1 107 ? -14.299 0.866 12.764 1.00 94.25 107 GLY A O 1
ATOM 823 N N . LEU A 1 108 ? -13.477 -0.692 11.372 1.00 95.75 108 LEU A N 1
ATOM 824 C CA . LEU A 1 108 ? -12.062 -0.376 11.492 1.00 95.75 108 LEU A CA 1
ATOM 825 C C . LEU A 1 108 ? -11.572 0.419 10.277 1.00 95.75 108 LEU A C 1
ATOM 827 O O . LEU A 1 108 ? -12.184 0.453 9.213 1.00 95.75 108 LEU A O 1
ATOM 831 N N . LYS A 1 109 ? -10.409 1.045 10.437 1.00 95.69 109 LYS A N 1
ATOM 832 C CA . LYS A 1 109 ? -9.633 1.637 9.348 1.00 95.69 109 LYS A CA 1
ATOM 833 C C . LYS A 1 109 ? -8.331 0.863 9.175 1.00 95.69 109 LYS A C 1
ATOM 835 O O . LYS A 1 109 ? -7.657 0.571 10.155 1.00 95.69 109 LYS A O 1
ATOM 840 N N . ALA A 1 110 ? -8.009 0.489 7.947 1.00 95.69 110 ALA A N 1
ATOM 841 C CA . ALA A 1 110 ? -6.793 -0.220 7.593 1.00 95.69 110 ALA A CA 1
ATOM 842 C C . ALA A 1 110 ? -5.613 0.746 7.427 1.00 95.69 110 ALA A C 1
ATOM 844 O O . ALA A 1 110 ? -5.747 1.861 6.911 1.00 95.69 110 ALA A O 1
ATOM 845 N N . VAL A 1 111 ? -4.429 0.294 7.822 1.00 96.81 111 VAL A N 1
ATOM 846 C CA . VAL A 1 111 ? -3.168 0.997 7.582 1.00 96.81 111 VAL A CA 1
ATOM 847 C C . VAL A 1 111 ? -2.234 0.050 6.851 1.00 96.81 111 VAL A C 1
ATOM 849 O O . VAL A 1 111 ? -2.062 -1.086 7.267 1.00 96.81 111 VAL A O 1
ATOM 852 N N . VAL A 1 112 ? -1.633 0.504 5.759 1.00 96.94 112 VAL A N 1
ATOM 853 C CA . VAL A 1 112 ? -0.747 -0.292 4.914 1.00 96.94 112 VAL A CA 1
ATOM 854 C C . VAL A 1 112 ? 0.651 0.292 4.966 1.00 96.94 112 VAL A C 1
ATOM 856 O O . VAL A 1 112 ? 0.829 1.486 4.733 1.00 96.94 112 VAL A O 1
ATOM 859 N N . ILE A 1 113 ? 1.646 -0.550 5.213 1.00 97.50 113 ILE A N 1
ATOM 860 C CA . ILE A 1 113 ? 3.050 -0.247 4.936 1.00 97.50 113 ILE A CA 1
ATOM 861 C C . ILE A 1 113 ? 3.457 -1.085 3.729 1.00 97.50 113 ILE A C 1
ATOM 863 O O . ILE A 1 113 ? 3.361 -2.310 3.766 1.00 97.50 113 ILE A O 1
ATOM 867 N N . PHE A 1 114 ? 3.900 -0.435 2.656 1.00 97.38 114 PHE A N 1
ATOM 868 C CA . PHE A 1 114 ? 4.323 -1.112 1.436 1.00 97.38 114 PHE A CA 1
ATOM 869 C C . PHE A 1 114 ? 5.778 -0.790 1.102 1.00 97.38 114 PHE A C 1
ATOM 871 O O . PHE A 1 114 ? 6.114 0.347 0.770 1.00 97.38 114 PHE A O 1
ATOM 878 N N . ASP A 1 115 ? 6.648 -1.789 1.174 1.00 97.12 115 ASP A N 1
ATOM 879 C CA . ASP A 1 115 ? 8.061 -1.660 0.842 1.00 97.12 115 ASP A CA 1
ATOM 880 C C . ASP A 1 115 ? 8.300 -1.881 -0.659 1.00 97.12 115 ASP A C 1
ATOM 882 O O . ASP A 1 115 ? 8.176 -2.994 -1.171 1.00 97.12 115 ASP A O 1
ATOM 886 N N . ALA A 1 116 ? 8.668 -0.811 -1.365 1.00 96.62 116 ALA A N 1
ATOM 887 C CA . ALA A 1 116 ? 9.035 -0.830 -2.778 1.00 96.62 116 ALA A CA 1
ATOM 888 C C . ALA A 1 116 ? 10.531 -0.525 -2.999 1.00 96.62 116 ALA A C 1
ATOM 890 O O . ALA A 1 116 ? 10.930 -0.156 -4.105 1.00 96.62 116 ALA A O 1
ATOM 891 N N . THR A 1 117 ? 11.371 -0.659 -1.966 1.00 95.38 117 THR A N 1
ATOM 892 C CA . THR A 1 117 ? 12.816 -0.367 -2.025 1.00 95.38 117 THR A CA 1
ATOM 893 C C . THR A 1 117 ? 13.543 -1.189 -3.084 1.00 95.38 117 THR A C 1
ATOM 895 O O . THR A 1 117 ? 14.379 -0.647 -3.807 1.00 95.38 117 THR A O 1
ATOM 898 N N . ALA A 1 118 ? 13.188 -2.469 -3.209 1.00 94.44 118 ALA A N 1
ATOM 899 C CA . ALA A 1 118 ? 13.771 -3.417 -4.158 1.00 94.44 118 ALA A CA 1
ATOM 900 C C . ALA A 1 118 ? 12.950 -3.568 -5.453 1.00 94.44 118 ALA A C 1
ATOM 902 O O . ALA A 1 118 ? 13.259 -4.427 -6.282 1.00 94.44 118 ALA A O 1
ATOM 903 N N . SER A 1 119 ? 11.894 -2.770 -5.639 1.00 94.00 119 SER A N 1
ATOM 904 C CA . SER A 1 119 ? 11.032 -2.863 -6.818 1.00 94.00 119 SER A CA 1
ATOM 905 C C . SER A 1 119 ? 11.690 -2.231 -8.045 1.00 94.00 119 SER A C 1
ATOM 907 O O . SER A 1 119 ? 12.216 -1.115 -8.005 1.00 94.00 119 SER A O 1
ATOM 909 N N . GLY A 1 120 ? 11.576 -2.922 -9.176 1.00 92.62 120 GLY A N 1
ATOM 910 C CA . GLY A 1 120 ? 11.839 -2.386 -10.505 1.00 92.62 120 GLY A CA 1
ATOM 911 C C . GLY A 1 120 ? 10.787 -1.360 -10.926 1.00 92.62 120 GLY A C 1
ATOM 912 O O . GLY A 1 120 ? 9.735 -1.206 -10.295 1.00 92.62 120 GLY A O 1
ATOM 913 N N . MET A 1 121 ? 11.075 -0.636 -12.009 1.00 93.00 121 MET A N 1
ATOM 914 C CA . MET A 1 121 ? 10.160 0.369 -12.545 1.00 93.00 121 MET A CA 1
ATOM 915 C C . MET A 1 121 ? 8.915 -0.312 -13.133 1.00 93.00 121 MET A C 1
ATOM 917 O O . MET A 1 121 ? 9.058 -1.170 -14.004 1.00 93.00 121 MET A O 1
ATOM 921 N N . PRO A 1 122 ? 7.694 0.066 -12.722 1.00 93.88 122 PRO A N 1
ATOM 922 C CA . PRO A 1 122 ? 6.487 -0.574 -13.227 1.00 93.88 122 PRO A CA 1
ATOM 923 C C . PRO A 1 122 ? 6.321 -0.355 -14.733 1.00 93.88 122 PRO A C 1
ATOM 925 O O . PRO A 1 122 ? 6.586 0.731 -15.260 1.00 93.88 122 PRO A O 1
ATOM 928 N N . THR A 1 123 ? 5.844 -1.390 -15.425 1.00 94.50 123 THR A N 1
ATOM 929 C CA . THR A 1 123 ? 5.518 -1.317 -16.855 1.00 94.50 123 THR A CA 1
ATOM 930 C C . THR A 1 123 ? 4.322 -0.382 -17.097 1.00 94.50 123 THR A C 1
ATOM 932 O O . THR A 1 123 ? 3.562 -0.107 -16.165 1.00 94.50 123 THR A O 1
ATOM 935 N N . PRO A 1 124 ? 4.100 0.116 -18.332 1.00 94.62 124 PRO A N 1
ATOM 936 C CA . PRO A 1 124 ? 2.934 0.945 -18.647 1.00 94.62 124 PRO A CA 1
ATOM 937 C C . PRO A 1 124 ? 1.604 0.320 -18.210 1.00 94.62 124 PRO A C 1
ATOM 939 O O . PRO A 1 124 ? 0.842 0.981 -17.517 1.00 94.62 124 PRO A O 1
ATOM 942 N N . LEU A 1 125 ? 1.401 -0.968 -18.503 1.00 95.69 125 LEU A N 1
ATOM 943 C CA . LEU A 1 125 ? 0.202 -1.705 -18.103 1.00 95.69 125 LEU A CA 1
ATOM 944 C C . LEU A 1 125 ? 0.041 -1.769 -16.577 1.00 95.69 125 LEU A C 1
ATOM 946 O O . LEU A 1 125 ? -1.041 -1.522 -16.061 1.00 95.69 125 LEU A O 1
ATOM 950 N N . VAL A 1 126 ? 1.119 -2.045 -15.834 1.00 95.00 126 VAL A N 1
ATOM 951 C CA . VAL A 1 126 ? 1.072 -2.030 -14.361 1.00 95.00 126 VAL A CA 1
ATOM 952 C C . VAL A 1 126 ? 0.682 -0.649 -13.834 1.00 95.00 126 VAL A C 1
ATOM 954 O O . VAL A 1 126 ? -0.098 -0.554 -12.891 1.00 95.00 126 VAL A O 1
ATOM 957 N N . ARG A 1 127 ? 1.191 0.429 -14.441 1.00 94.50 127 ARG A N 1
ATOM 958 C CA . ARG A 1 127 ? 0.813 1.791 -14.045 1.00 94.50 127 ARG A CA 1
ATOM 959 C C . ARG A 1 127 ? -0.665 2.062 -14.298 1.00 94.50 127 ARG A C 1
ATOM 961 O O . ARG A 1 127 ? -1.299 2.610 -13.409 1.00 94.50 127 ARG A O 1
ATOM 968 N N . GLU A 1 128 ? -1.205 1.663 -15.448 1.00 94.12 128 GLU A N 1
ATOM 969 C CA . GLU A 1 128 ? -2.638 1.800 -15.757 1.00 94.12 128 GLU A CA 1
ATOM 970 C C . GLU A 1 128 ? -3.504 1.065 -14.727 1.00 94.12 128 GLU A C 1
ATOM 972 O O . GLU A 1 128 ? -4.385 1.671 -14.127 1.00 94.12 128 GLU A O 1
ATOM 977 N N . MET A 1 129 ? -3.162 -0.187 -14.403 1.00 95.25 129 MET A N 1
ATOM 978 C CA . MET A 1 129 ? -3.870 -0.961 -13.375 1.00 95.25 129 MET A CA 1
ATOM 979 C C . MET A 1 129 ? -3.847 -0.287 -11.997 1.00 95.25 129 MET A C 1
ATOM 981 O O . MET A 1 129 ? -4.842 -0.308 -11.275 1.00 95.25 129 MET A O 1
ATOM 985 N N . LEU A 1 130 ? -2.713 0.314 -11.620 1.00 93.50 130 LEU A N 1
ATOM 986 C CA . LEU A 1 130 ? -2.596 1.063 -10.369 1.00 93.50 130 LEU A CA 1
ATOM 987 C C . LEU A 1 130 ? -3.411 2.363 -10.400 1.00 93.50 130 LEU A C 1
ATOM 989 O O . LEU A 1 130 ? -4.002 2.712 -9.383 1.00 93.50 130 LEU A O 1
ATOM 993 N N . VAL A 1 131 ? -3.458 3.077 -11.532 1.00 91.56 131 VAL A N 1
ATOM 994 C CA . VAL A 1 131 ? -4.306 4.274 -11.688 1.00 91.56 131 VAL A CA 1
ATOM 995 C C . VAL A 1 131 ? -5.771 3.911 -11.481 1.00 91.56 131 VAL A C 1
ATOM 997 O O . VAL A 1 131 ? -6.437 4.573 -10.685 1.00 91.56 131 VAL A O 1
ATOM 1000 N N . ASP A 1 132 ? -6.251 2.866 -12.156 1.00 92.19 132 ASP A N 1
ATOM 1001 C CA . ASP A 1 132 ? -7.648 2.436 -12.081 1.00 92.19 132 ASP A CA 1
ATOM 1002 C C . ASP A 1 132 ? -8.024 2.052 -10.646 1.00 92.19 132 ASP A C 1
ATOM 1004 O O . ASP A 1 132 ? -8.980 2.590 -10.083 1.00 92.19 132 ASP A O 1
ATOM 1008 N N . TRP A 1 133 ? -7.205 1.212 -10.003 1.00 91.69 133 TRP A N 1
ATOM 1009 C CA . TRP A 1 133 ? -7.443 0.775 -8.628 1.00 91.69 133 TRP A CA 1
ATOM 1010 C C . TRP A 1 133 ? -7.425 1.931 -7.617 1.00 91.69 133 TRP A C 1
ATOM 1012 O O . TRP A 1 133 ? -8.342 2.063 -6.805 1.00 91.69 133 TRP A O 1
ATOM 1022 N N . ILE A 1 134 ? -6.427 2.821 -7.682 1.00 90.25 134 ILE A N 1
ATOM 1023 C CA . ILE A 1 134 ? -6.353 3.990 -6.788 1.00 90.25 134 ILE A CA 1
ATOM 1024 C C . ILE A 1 134 ? -7.530 4.944 -7.052 1.00 90.25 134 ILE A C 1
ATOM 1026 O O . ILE A 1 134 ? -8.065 5.549 -6.119 1.00 90.25 134 ILE A O 1
ATOM 1030 N N . GLY A 1 135 ? -7.954 5.077 -8.311 1.00 88.62 135 GLY A N 1
ATOM 1031 C CA . GLY A 1 135 ? -9.132 5.852 -8.688 1.00 88.62 135 GLY A CA 1
ATOM 1032 C C . GLY A 1 135 ? -10.412 5.308 -8.049 1.00 88.62 135 GLY A C 1
ATOM 1033 O O . GLY A 1 135 ? -11.215 6.081 -7.521 1.00 88.62 135 GLY A O 1
ATOM 1034 N N . ASP A 1 136 ? -10.586 3.989 -8.032 1.00 88.12 136 ASP A N 1
ATOM 1035 C CA . ASP A 1 136 ? -11.756 3.332 -7.442 1.00 88.12 136 ASP A CA 1
ATOM 1036 C C . ASP A 1 136 ? -11.739 3.341 -5.907 1.00 88.12 136 ASP A C 1
ATOM 1038 O O . ASP A 1 136 ? -12.779 3.570 -5.273 1.00 88.12 136 ASP A O 1
ATOM 1042 N N . MET A 1 137 ? -10.554 3.224 -5.295 1.00 84.50 137 MET A N 1
ATOM 1043 C CA . MET A 1 137 ? -10.375 3.404 -3.850 1.00 84.50 137 MET A CA 1
ATOM 1044 C C . MET A 1 137 ? -10.927 4.748 -3.356 1.00 84.50 137 MET A C 1
ATOM 1046 O O . MET A 1 137 ? -11.490 4.803 -2.259 1.00 84.50 137 MET A O 1
ATOM 1050 N N . HIS A 1 138 ? -10.777 5.817 -4.146 1.00 80.12 138 HIS A N 1
ATOM 1051 C CA . HIS A 1 138 ? -11.198 7.167 -3.764 1.00 80.12 138 HIS A CA 1
ATOM 1052 C C . HIS A 1 138 ? -12.696 7.425 -3.965 1.00 80.12 138 HIS A C 1
ATOM 1054 O O . HIS A 1 138 ? -13.312 8.132 -3.167 1.00 80.12 138 HIS A O 1
ATOM 1060 N N . LYS A 1 139 ? -13.305 6.840 -5.006 1.00 81.25 139 LYS A N 1
ATOM 1061 C CA . LYS A 1 139 ? -14.753 6.968 -5.266 1.00 81.25 139 LYS A CA 1
ATOM 1062 C C . LYS A 1 139 ? -15.602 6.362 -4.149 1.00 81.25 139 LYS A C 1
ATOM 1064 O O . LYS A 1 139 ? -16.744 6.770 -3.947 1.00 81.25 139 LYS A O 1
ATOM 1069 N N . SER A 1 140 ? -15.042 5.404 -3.416 1.00 74.56 140 SER A N 1
ATOM 1070 C CA . SER A 1 140 ? -15.655 4.841 -2.217 1.00 74.56 140 SER A CA 1
ATOM 1071 C C . SER A 1 140 ? -15.632 5.895 -1.102 1.00 74.56 140 SER A C 1
ATOM 1073 O O . SER A 1 140 ? -14.601 6.094 -0.460 1.00 74.56 140 SER A O 1
ATOM 1075 N N . ALA A 1 141 ? -16.745 6.612 -0.911 1.00 56.31 141 ALA A N 1
ATOM 1076 C CA . ALA A 1 141 ? -16.862 7.700 0.061 1.00 56.31 141 ALA A CA 1
ATOM 1077 C C . ALA A 1 141 ? -16.336 7.280 1.448 1.00 56.31 141 ALA A C 1
ATOM 1079 O O . ALA A 1 141 ? -16.880 6.377 2.076 1.00 56.31 141 ALA A O 1
ATOM 1080 N N . GLY A 1 142 ? -15.272 7.949 1.911 1.00 67.06 142 GLY A N 1
ATOM 1081 C CA . GLY A 1 142 ? -14.625 7.662 3.193 1.00 67.06 142 GLY A CA 1
ATOM 1082 C C . GLY A 1 142 ? -13.621 6.513 3.125 1.00 67.06 142 GLY A C 1
ATOM 1083 O O . GLY A 1 142 ? -13.795 5.519 3.819 1.00 67.06 142 GLY A O 1
ATOM 1084 N N . SER A 1 143 ? -12.560 6.631 2.313 1.00 67.69 143 SER A N 1
ATOM 1085 C CA . SER A 1 143 ? -11.537 5.582 2.237 1.00 67.69 143 SER A CA 1
ATOM 1086 C C . SER A 1 143 ? -10.947 5.292 3.625 1.00 67.69 143 SER A C 1
ATOM 1088 O O . SER A 1 143 ? -10.104 6.033 4.134 1.00 67.69 143 SER A O 1
ATOM 1090 N N . ASN A 1 144 ? -11.369 4.178 4.217 1.00 84.69 144 ASN A N 1
ATOM 1091 C CA . ASN A 1 144 ? -10.900 3.674 5.503 1.00 84.69 144 ASN A CA 1
ATOM 1092 C C . ASN A 1 144 ? -9.486 3.079 5.415 1.00 84.69 144 ASN A C 1
ATOM 1094 O O . ASN A 1 144 ? -9.160 2.182 6.175 1.00 84.69 144 ASN A O 1
ATOM 1098 N N . MET A 1 145 ? -8.650 3.528 4.477 1.00 92.31 145 MET A N 1
ATOM 1099 C CA . MET A 1 145 ? -7.318 2.980 4.247 1.00 92.31 145 MET A CA 1
ATOM 1100 C C . MET A 1 145 ? -6.291 4.098 4.071 1.00 92.31 145 MET A C 1
ATOM 1102 O O . MET A 1 145 ? -6.482 4.996 3.250 1.00 92.31 145 MET A O 1
ATOM 1106 N N . ARG A 1 146 ? -5.191 4.022 4.824 1.00 94.56 146 ARG A N 1
ATOM 1107 C CA . ARG A 1 146 ? -3.966 4.803 4.593 1.00 94.56 146 ARG A CA 1
ATOM 1108 C C . ARG A 1 146 ? -2.840 3.873 4.169 1.00 94.56 146 ARG A C 1
ATOM 1110 O O . ARG A 1 146 ? -2.733 2.773 4.688 1.00 94.56 146 ARG A O 1
ATOM 1117 N N . VAL A 1 147 ? -2.004 4.322 3.246 1.00 95.31 147 VAL A N 1
ATOM 1118 C CA . VAL A 1 147 ? -0.922 3.567 2.620 1.00 95.31 147 VAL A CA 1
ATOM 1119 C C . VAL A 1 147 ? 0.359 4.388 2.690 1.00 95.31 147 VAL A C 1
ATOM 1121 O O . VAL A 1 147 ? 0.444 5.471 2.115 1.00 95.31 147 VAL A O 1
ATOM 1124 N N . PHE A 1 148 ? 1.365 3.849 3.364 1.00 97.19 148 PHE A N 1
ATOM 1125 C CA . PHE A 1 148 ? 2.709 4.401 3.461 1.00 97.19 148 PHE A CA 1
ATOM 1126 C C . PHE A 1 148 ? 3.645 3.570 2.586 1.00 97.19 148 PHE A C 1
ATOM 1128 O O . PHE A 1 148 ? 3.883 2.396 2.862 1.00 97.19 148 PHE A O 1
ATOM 1135 N N . VAL A 1 149 ? 4.160 4.162 1.509 1.00 96.94 149 VAL A N 1
ATOM 1136 C CA . VAL A 1 149 ? 5.019 3.483 0.534 1.00 96.94 149 VAL A CA 1
ATOM 1137 C C . VAL A 1 149 ? 6.474 3.872 0.758 1.00 96.94 149 VAL A C 1
ATOM 1139 O O . VAL A 1 149 ? 6.832 5.043 0.623 1.00 96.94 149 VAL A O 1
ATOM 1142 N N . ILE A 1 150 ? 7.326 2.890 1.044 1.00 97.56 150 ILE A N 1
ATOM 1143 C CA . ILE A 1 150 ? 8.771 3.084 1.175 1.00 97.56 150 ILE A CA 1
ATOM 1144 C C . ILE A 1 150 ? 9.384 3.033 -0.224 1.00 97.56 150 ILE A C 1
ATOM 1146 O O . ILE A 1 150 ? 9.460 1.974 -0.846 1.00 97.56 150 ILE A O 1
ATOM 1150 N N . ALA A 1 151 ? 9.805 4.187 -0.737 1.00 96.00 151 ALA A N 1
ATOM 1151 C CA . ALA A 1 151 ? 10.355 4.308 -2.087 1.00 96.00 151 ALA A CA 1
ATOM 1152 C C . ALA A 1 151 ? 11.562 5.265 -2.116 1.00 96.00 151 ALA A C 1
ATOM 1154 O O . ALA A 1 151 ? 11.420 6.442 -2.469 1.00 96.00 151 ALA A O 1
ATOM 1155 N N . PRO A 1 152 ? 12.778 4.794 -1.779 1.00 91.50 152 PRO A N 1
ATOM 1156 C CA . PRO A 1 152 ? 13.986 5.613 -1.868 1.00 91.50 152 PRO A CA 1
ATOM 1157 C C . PRO A 1 152 ? 14.355 5.946 -3.323 1.00 91.50 152 PRO A C 1
ATOM 1159 O O . PRO A 1 152 ? 14.942 6.998 -3.585 1.00 91.50 152 PRO A O 1
ATOM 1162 N N . ASN A 1 153 ? 13.975 5.088 -4.280 1.00 90.69 153 ASN A N 1
ATOM 1163 C CA . ASN A 1 153 ? 14.254 5.281 -5.700 1.00 90.69 153 ASN A CA 1
ATOM 1164 C C . ASN A 1 153 ? 13.421 6.449 -6.280 1.00 90.69 153 ASN A C 1
ATOM 1166 O O . ASN A 1 153 ? 12.188 6.359 -6.327 1.00 90.69 153 ASN A O 1
ATOM 1170 N N . PRO A 1 154 ? 14.055 7.527 -6.791 1.00 92.44 154 PRO A N 1
ATOM 1171 C CA . PRO A 1 154 ? 13.344 8.683 -7.336 1.00 92.44 154 PRO A CA 1
ATOM 1172 C C . PRO A 1 154 ? 12.442 8.349 -8.531 1.00 92.44 154 PRO A C 1
ATOM 1174 O O . PRO A 1 154 ? 11.437 9.031 -8.722 1.00 92.44 154 PRO A O 1
ATOM 1177 N N . LEU A 1 155 ? 12.744 7.301 -9.304 1.00 90.50 155 LEU A N 1
ATOM 1178 C CA . LEU A 1 155 ? 11.903 6.864 -10.422 1.00 90.50 155 LEU A CA 1
ATOM 1179 C C . LEU A 1 155 ? 10.568 6.297 -9.932 1.00 90.50 155 LEU A C 1
ATOM 1181 O O . LEU A 1 155 ? 9.518 6.656 -10.463 1.00 90.50 155 LEU A O 1
ATOM 1185 N N . ILE A 1 156 ? 10.597 5.472 -8.882 1.00 92.00 156 ILE A N 1
ATOM 1186 C CA . ILE A 1 156 ? 9.383 4.946 -8.245 1.00 92.00 156 ILE A CA 1
ATOM 1187 C C . ILE A 1 156 ? 8.578 6.094 -7.635 1.00 92.00 156 ILE A C 1
ATOM 1189 O O . ILE A 1 156 ? 7.370 6.174 -7.850 1.00 92.00 156 ILE A O 1
ATOM 1193 N N . ARG A 1 157 ? 9.240 7.053 -6.971 1.00 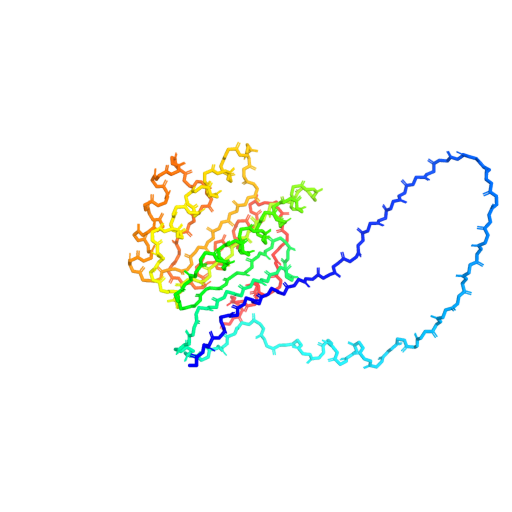93.44 157 ARG A N 1
ATOM 1194 C CA . ARG A 1 157 ? 8.567 8.262 -6.464 1.00 93.44 157 ARG A CA 1
ATOM 1195 C C . ARG A 1 157 ? 7.902 9.071 -7.574 1.00 93.44 157 ARG A C 1
ATOM 1197 O O . ARG A 1 157 ? 6.785 9.537 -7.381 1.00 93.44 157 ARG A O 1
ATOM 1204 N N . GLY A 1 158 ? 8.559 9.216 -8.726 1.00 93.31 158 GLY A N 1
ATOM 1205 C CA . GLY A 1 158 ? 7.997 9.881 -9.902 1.00 93.31 158 GLY A CA 1
ATOM 1206 C C . GLY A 1 158 ? 6.747 9.176 -10.428 1.00 93.31 158 GLY A C 1
ATOM 1207 O O . GLY A 1 158 ? 5.749 9.835 -10.720 1.00 93.31 158 GLY A O 1
ATOM 1208 N N . VAL A 1 159 ? 6.755 7.839 -10.466 1.00 91.94 159 VAL A N 1
ATOM 1209 C CA . VAL A 1 159 ? 5.558 7.060 -10.805 1.00 91.94 159 VAL A CA 1
ATOM 1210 C C . VAL A 1 159 ? 4.455 7.310 -9.786 1.00 91.94 159 VAL A C 1
ATOM 1212 O O . VAL A 1 159 ? 3.363 7.699 -10.187 1.00 91.94 159 VAL A O 1
ATOM 1215 N N . ILE A 1 160 ? 4.726 7.170 -8.487 1.00 91.69 160 ILE A N 1
ATOM 1216 C CA . ILE A 1 160 ? 3.711 7.405 -7.453 1.00 91.69 160 ILE A CA 1
ATOM 1217 C C . ILE A 1 160 ? 3.156 8.826 -7.574 1.00 91.69 160 ILE A C 1
ATOM 1219 O O . ILE A 1 160 ? 1.944 8.995 -7.613 1.00 91.69 160 ILE A O 1
ATOM 1223 N N . ALA A 1 161 ? 4.003 9.844 -7.736 1.00 91.31 161 ALA A N 1
ATOM 1224 C CA . ALA A 1 161 ? 3.563 11.221 -7.952 1.00 91.31 161 ALA A CA 1
ATOM 1225 C C . ALA A 1 161 ? 2.627 11.351 -9.168 1.00 91.31 161 ALA A C 1
ATOM 1227 O O . ALA A 1 161 ? 1.581 11.988 -9.054 1.00 91.31 161 ALA A O 1
ATOM 1228 N N . SER A 1 162 ? 2.948 10.695 -10.289 1.00 90.62 162 SER A N 1
ATOM 1229 C CA . SER A 1 162 ? 2.081 10.676 -11.474 1.00 90.62 162 SER A CA 1
ATOM 1230 C C . SER A 1 162 ? 0.733 9.992 -11.214 1.00 90.62 162 SER A C 1
ATOM 1232 O O . SER A 1 162 ? -0.296 10.522 -11.626 1.00 90.62 162 SER A O 1
ATOM 1234 N N . LEU A 1 163 ? 0.713 8.891 -10.448 1.00 89.81 163 LEU A N 1
ATOM 1235 C CA . LEU A 1 163 ? -0.525 8.228 -10.022 1.00 89.81 163 LEU A CA 1
ATOM 1236 C C . LEU A 1 163 ? -1.377 9.182 -9.175 1.00 89.81 163 LEU A C 1
ATOM 1238 O O . LEU A 1 163 ? -2.570 9.327 -9.423 1.00 89.81 163 LEU A O 1
ATOM 1242 N N . ARG A 1 164 ? -0.757 9.896 -8.221 1.00 89.44 164 ARG A N 1
ATOM 1243 C CA . ARG A 1 164 ? -1.453 10.870 -7.360 1.00 89.44 164 ARG A CA 1
ATOM 1244 C C . ARG A 1 164 ? -2.093 12.006 -8.157 1.00 89.44 164 ARG A C 1
ATOM 1246 O O . ARG A 1 164 ? -3.142 12.507 -7.751 1.00 89.44 164 ARG A O 1
ATOM 1253 N N . TRP A 1 165 ? -1.445 12.434 -9.239 1.00 88.38 165 TRP A N 1
ATOM 1254 C CA . TRP A 1 165 ? -1.953 13.479 -10.129 1.00 88.38 165 TRP A CA 1
ATOM 1255 C C . TRP A 1 165 ? -3.102 12.960 -10.992 1.00 88.38 165 TRP A C 1
ATOM 1257 O O . TRP A 1 165 ? -4.133 13.623 -11.081 1.00 88.38 165 TRP A O 1
ATOM 1267 N N . ALA A 1 166 ? -2.951 11.766 -11.570 1.00 86.38 166 ALA A N 1
ATOM 1268 C CA . ALA A 1 166 ? -3.963 11.147 -12.421 1.00 86.38 166 ALA A CA 1
ATOM 1269 C C . ALA A 1 166 ? -5.287 10.896 -11.680 1.00 86.38 166 ALA A C 1
ATOM 1271 O O . ALA A 1 166 ? -6.356 11.067 -12.257 1.00 86.38 166 ALA A O 1
ATOM 1272 N N . THR A 1 167 ? -5.230 10.548 -10.392 1.00 84.00 167 THR A N 1
ATOM 1273 C CA . THR A 1 167 ? -6.422 10.210 -9.596 1.00 84.00 167 THR A CA 1
ATOM 1274 C C . THR A 1 167 ? -7.052 11.397 -8.859 1.00 84.00 167 THR A C 1
ATOM 1276 O O . THR A 1 167 ? -7.998 11.217 -8.099 1.00 84.00 167 THR A O 1
ATOM 1279 N N . GLY A 1 168 ? -6.580 12.630 -9.091 1.00 74.38 168 GLY A N 1
ATOM 1280 C CA . GLY A 1 168 ? -7.277 13.842 -8.637 1.00 74.38 168 GLY A CA 1
ATOM 1281 C C . GLY A 1 168 ? -7.179 14.152 -7.138 1.00 74.38 168 GLY A C 1
ATOM 1282 O O . GLY A 1 168 ? -7.979 14.946 -6.647 1.00 74.38 168 GLY A O 1
ATOM 1283 N N . ARG A 1 169 ? -6.166 13.581 -6.461 1.00 63.66 169 ARG A N 1
ATOM 1284 C CA . ARG A 1 169 ? -5.809 13.599 -5.021 1.00 63.66 169 ARG A CA 1
ATOM 1285 C C . ARG A 1 169 ? -5.868 12.172 -4.485 1.00 63.66 169 ARG A C 1
ATOM 1287 O O . ARG A 1 169 ? -6.883 11.745 -3.950 1.00 63.66 169 ARG A O 1
ATOM 1294 N N . ALA A 1 170 ? -4.739 11.469 -4.538 1.00 60.09 170 ALA A N 1
ATOM 1295 C CA . ALA A 1 170 ? -4.517 10.246 -3.762 1.00 60.09 170 ALA A CA 1
ATOM 1296 C C . ALA A 1 170 ? -4.498 10.541 -2.249 1.00 60.09 170 ALA A C 1
ATOM 1298 O O . ALA A 1 170 ? -3.454 10.488 -1.592 1.00 60.09 170 ALA A O 1
ATOM 1299 N N . ALA A 1 171 ? -5.644 10.939 -1.704 1.00 64.81 171 ALA A N 1
ATOM 1300 C CA . ALA A 1 171 ? -5.863 11.036 -0.278 1.00 64.81 171 ALA A CA 1
ATOM 1301 C C . ALA A 1 171 ? -5.628 9.639 0.302 1.00 64.81 171 ALA A C 1
ATOM 1303 O O . ALA A 1 171 ? -6.305 8.689 -0.074 1.00 64.81 171 ALA A O 1
ATOM 1304 N N . GLY A 1 172 ? -4.615 9.518 1.156 1.00 85.88 172 GLY A N 1
ATOM 1305 C CA . GLY A 1 172 ? -4.278 8.263 1.813 1.00 85.88 172 GLY A CA 1
ATOM 1306 C C . GLY A 1 172 ? -3.053 7.533 1.273 1.00 85.88 172 GLY A C 1
ATOM 1307 O O . GLY A 1 172 ? -2.667 6.585 1.931 1.00 85.88 172 GLY A O 1
ATOM 1308 N N . ILE A 1 173 ? -2.403 7.950 0.175 1.00 92.38 173 ILE A N 1
ATOM 1309 C CA . ILE A 1 173 ? -1.092 7.388 -0.218 1.00 92.38 173 ILE A CA 1
ATOM 1310 C C . ILE A 1 173 ? 0.016 8.398 0.071 1.00 92.38 173 ILE A C 1
ATOM 1312 O O . ILE A 1 173 ? 0.072 9.478 -0.529 1.00 92.38 173 ILE A O 1
ATOM 1316 N N . GLU A 1 174 ? 0.927 8.019 0.955 1.00 94.50 174 GLU A N 1
ATOM 1317 C CA . GLU A 1 174 ? 2.079 8.810 1.359 1.00 94.50 174 GLU A CA 1
ATOM 1318 C C . GLU A 1 174 ? 3.373 8.056 1.058 1.00 94.50 174 GLU A C 1
ATOM 1320 O O . GLU A 1 174 ? 3.481 6.857 1.291 1.00 94.50 174 GLU A O 1
ATOM 1325 N N . VAL A 1 175 ? 4.355 8.761 0.498 1.00 95.69 175 VAL A N 1
ATOM 1326 C CA . VAL A 1 175 ? 5.672 8.190 0.216 1.00 95.69 175 VAL A CA 1
ATOM 1327 C C . VAL A 1 175 ? 6.611 8.589 1.335 1.00 95.69 175 VAL A C 1
ATOM 1329 O O . VAL A 1 175 ? 6.794 9.779 1.585 1.00 95.69 175 VAL A O 1
ATOM 1332 N N . VAL A 1 176 ? 7.236 7.597 1.950 1.00 96.69 176 VAL A N 1
ATOM 1333 C CA . VAL A 1 176 ? 8.181 7.758 3.054 1.00 96.69 176 VAL A CA 1
ATOM 1334 C C . VAL A 1 176 ? 9.561 7.228 2.639 1.00 96.69 176 VAL A C 1
ATOM 1336 O O . VAL A 1 176 ? 9.661 6.389 1.735 1.00 96.69 176 VAL A O 1
ATOM 1339 N N . PRO A 1 177 ? 10.655 7.751 3.215 1.00 94.50 177 PRO A N 1
ATOM 1340 C CA . PRO A 1 177 ? 12.005 7.415 2.764 1.00 94.50 177 PRO A CA 1
ATOM 1341 C C . PRO A 1 177 ? 12.511 6.066 3.291 1.00 94.50 177 PRO A C 1
ATOM 1343 O O . PRO A 1 177 ? 13.342 5.446 2.631 1.00 94.50 177 PRO A O 1
ATOM 1346 N N . ASP A 1 178 ? 12.024 5.614 4.448 1.00 95.50 178 ASP A N 1
ATOM 1347 C CA . ASP A 1 178 ? 12.512 4.420 5.136 1.00 95.50 178 ASP A CA 1
ATOM 1348 C C . ASP A 1 178 ? 11.416 3.756 5.994 1.00 95.50 178 ASP A C 1
ATOM 1350 O O . ASP A 1 178 ? 10.308 4.277 6.161 1.00 95.50 178 ASP A O 1
ATOM 1354 N N . LEU A 1 179 ? 11.742 2.575 6.529 1.00 94.69 179 LEU A N 1
ATOM 1355 C CA . LEU A 1 179 ? 10.846 1.780 7.368 1.00 94.69 179 LEU A CA 1
ATOM 1356 C C . LEU A 1 179 ? 10.532 2.447 8.713 1.00 94.69 179 LEU A C 1
ATOM 1358 O O . LEU A 1 179 ? 9.421 2.292 9.213 1.00 94.69 179 LEU A O 1
ATOM 1362 N N . GLN A 1 180 ? 11.476 3.185 9.301 1.00 94.19 180 GLN A N 1
ATOM 1363 C CA . GLN A 1 180 ? 11.270 3.833 10.600 1.00 94.19 180 GLN A CA 1
ATOM 1364 C C . GLN A 1 180 ? 10.198 4.920 10.485 1.00 94.19 180 GLN A C 1
ATOM 1366 O O . GLN A 1 180 ? 9.286 4.987 11.309 1.00 94.19 180 GLN A O 1
ATOM 1371 N N . GLN A 1 181 ? 10.249 5.719 9.419 1.00 95.94 181 GLN A N 1
ATOM 1372 C CA . GLN A 1 181 ? 9.248 6.744 9.133 1.00 95.94 181 GLN A CA 1
ATOM 1373 C C . GLN A 1 181 ? 7.900 6.138 8.742 1.00 95.94 181 GLN A C 1
ATOM 1375 O O . GLN A 1 181 ? 6.868 6.626 9.199 1.00 95.94 181 GLN A O 1
ATOM 1380 N N . ALA A 1 182 ? 7.893 5.044 7.971 1.00 96.56 182 ALA A N 1
ATOM 1381 C CA . ALA A 1 182 ? 6.665 4.306 7.676 1.00 96.56 182 ALA A CA 1
ATOM 1382 C C . ALA A 1 182 ? 5.984 3.797 8.955 1.00 96.56 182 ALA A C 1
ATOM 1384 O O . ALA A 1 182 ? 4.783 3.986 9.138 1.00 96.56 182 ALA A O 1
ATOM 1385 N N . ALA A 1 183 ? 6.760 3.192 9.859 1.00 96.31 183 ALA A N 1
ATOM 1386 C CA . ALA A 1 183 ? 6.273 2.682 11.134 1.00 96.31 183 ALA A CA 1
ATOM 1387 C C . ALA A 1 183 ? 5.745 3.810 12.032 1.00 96.31 183 ALA A C 1
ATOM 1389 O O . ALA A 1 183 ? 4.649 3.692 12.574 1.00 96.31 183 ALA A O 1
ATOM 1390 N N . ALA A 1 184 ? 6.475 4.925 12.145 1.00 96.19 184 ALA A N 1
ATOM 1391 C CA . ALA A 1 184 ? 6.039 6.081 12.927 1.00 96.19 184 ALA A CA 1
ATOM 1392 C C . ALA A 1 184 ? 4.713 6.651 12.396 1.00 96.19 184 ALA A C 1
ATOM 1394 O O . ALA A 1 184 ? 3.778 6.875 13.165 1.00 96.19 184 ALA A O 1
ATOM 1395 N N . ALA A 1 185 ? 4.605 6.832 11.078 1.00 96.69 185 ALA A N 1
ATOM 1396 C CA . ALA A 1 185 ? 3.394 7.342 10.443 1.00 96.69 185 ALA A CA 1
ATOM 1397 C C . ALA A 1 185 ? 2.209 6.372 10.592 1.00 96.69 185 ALA A C 1
ATOM 1399 O O . ALA A 1 185 ? 1.081 6.804 10.842 1.00 96.69 185 ALA A O 1
ATOM 1400 N N . ALA A 1 186 ? 2.462 5.062 10.521 1.00 96.56 186 ALA A N 1
ATOM 1401 C CA . ALA A 1 186 ? 1.452 4.039 10.766 1.00 96.56 186 ALA A CA 1
ATOM 1402 C C . ALA A 1 186 ? 0.938 4.056 12.212 1.00 96.56 186 ALA A C 1
ATOM 1404 O O . ALA A 1 186 ? -0.272 3.992 12.421 1.00 96.56 186 ALA A O 1
ATOM 1405 N N . ILE A 1 187 ? 1.823 4.209 13.203 1.00 96.56 187 ILE A N 1
ATOM 1406 C CA . ILE A 1 187 ? 1.439 4.351 14.617 1.00 96.56 187 ILE A CA 1
ATOM 1407 C C . ILE A 1 187 ? 0.548 5.579 14.814 1.00 96.56 187 ILE A C 1
ATOM 1409 O O . ILE A 1 187 ? -0.517 5.474 15.423 1.00 96.56 187 ILE A O 1
ATOM 1413 N N . VAL A 1 188 ? 0.949 6.730 14.265 1.00 96.75 188 VAL A N 1
ATOM 1414 C CA . VAL A 1 188 ? 0.149 7.961 14.335 1.00 96.75 188 VAL A CA 1
ATOM 1415 C C . VAL A 1 188 ? -1.223 7.748 13.694 1.00 96.75 188 VAL A C 1
ATOM 1417 O O . VAL A 1 188 ? -2.234 8.095 14.299 1.00 96.75 188 VAL A O 1
ATOM 1420 N N . ALA A 1 189 ? -1.284 7.120 12.516 1.00 96.25 189 ALA A N 1
ATOM 1421 C CA . ALA A 1 189 ? -2.547 6.827 11.844 1.00 96.25 189 ALA A CA 1
ATOM 1422 C C . ALA A 1 189 ? -3.463 5.912 12.676 1.00 96.25 189 ALA A C 1
ATOM 1424 O O . ALA A 1 189 ? -4.644 6.215 12.821 1.00 96.25 189 ALA A O 1
ATOM 1425 N N . LEU A 1 190 ? -2.928 4.837 13.261 1.00 96.06 190 LEU A N 1
ATOM 1426 C CA . LEU A 1 190 ? -3.693 3.931 14.126 1.00 96.06 190 LEU A CA 1
ATOM 1427 C C . LEU A 1 190 ? -4.226 4.654 15.373 1.00 96.06 190 LEU A C 1
ATOM 1429 O O . LEU A 1 190 ? -5.391 4.484 15.731 1.00 96.06 190 LEU A O 1
ATOM 1433 N N . HIS A 1 191 ? -3.423 5.524 15.991 1.00 96.44 191 HIS A N 1
ATOM 1434 C CA . HIS A 1 191 ? -3.867 6.358 17.111 1.00 96.44 191 HIS A CA 1
ATOM 1435 C C . HIS A 1 191 ? -4.976 7.340 16.714 1.00 96.44 191 HIS A C 1
ATOM 1437 O O . HIS A 1 191 ? -5.971 7.452 17.427 1.00 96.44 191 HIS A O 1
ATOM 1443 N N . GLU A 1 192 ? -4.852 8.017 15.569 1.00 95.69 192 GLU A N 1
ATOM 1444 C CA . GLU A 1 192 ? -5.906 8.892 15.031 1.00 95.69 192 GLU A CA 1
ATOM 1445 C C . GLU A 1 192 ? -7.212 8.131 14.756 1.00 95.69 192 GLU A C 1
ATOM 1447 O O . GLU A 1 192 ? -8.299 8.712 14.777 1.00 95.69 192 GLU A O 1
ATOM 1452 N N . TYR A 1 193 ? -7.118 6.827 14.498 1.00 95.75 193 TYR A N 1
ATOM 1453 C CA . TYR A 1 193 ? -8.260 5.939 14.309 1.00 95.75 193 TYR A CA 1
ATOM 1454 C C . TYR A 1 193 ? -8.807 5.356 15.615 1.00 95.75 193 TYR A C 1
ATOM 1456 O O . TYR A 1 193 ? -9.829 4.674 15.580 1.00 95.75 193 TYR A O 1
ATOM 1464 N N . GLY A 1 194 ? -8.167 5.626 16.757 1.00 96.69 194 GLY A N 1
ATOM 1465 C CA . GLY A 1 194 ? -8.526 5.029 18.042 1.00 96.69 194 GLY A CA 1
ATOM 1466 C C . GLY A 1 194 ? -8.281 3.518 18.089 1.00 96.69 194 GLY A C 1
ATOM 1467 O O . GLY A 1 194 ? -8.947 2.814 18.844 1.00 96.69 194 GLY A O 1
ATOM 1468 N N . GLN A 1 195 ? -7.364 3.009 17.264 1.00 96.38 195 GLN A N 1
ATOM 1469 C CA . GLN A 1 195 ? -7.035 1.591 17.161 1.00 96.38 195 GLN A CA 1
ATOM 1470 C C . GLN A 1 195 ? -5.766 1.261 17.949 1.00 96.38 195 GLN A C 1
ATOM 1472 O O . GLN A 1 195 ? -4.857 2.082 18.082 1.00 96.38 195 GLN A O 1
ATOM 1477 N N . ALA A 1 196 ? -5.699 0.033 18.466 1.00 95.94 196 ALA A N 1
ATOM 1478 C CA . ALA A 1 196 ? -4.509 -0.462 19.143 1.00 95.94 196 ALA A CA 1
ATOM 1479 C C . ALA A 1 196 ? -3.338 -0.597 18.158 1.00 95.94 196 ALA A C 1
ATOM 1481 O O . ALA A 1 196 ? -3.512 -1.049 17.025 1.00 95.94 196 ALA A O 1
ATOM 1482 N N . VAL A 1 197 ? -2.139 -0.237 18.611 1.00 95.06 197 VAL A N 1
ATOM 1483 C CA . VAL A 1 197 ? -0.904 -0.413 17.842 1.00 95.06 197 VAL A CA 1
ATOM 1484 C C . VAL A 1 197 ? -0.455 -1.874 17.936 1.00 95.06 197 VAL A C 1
ATOM 1486 O O . VAL A 1 197 ? -0.272 -2.370 19.051 1.00 95.06 197 VAL A O 1
ATOM 1489 N N . PRO A 1 198 ? -0.245 -2.577 16.809 1.00 93.06 198 PRO A N 1
ATOM 1490 C CA . PRO A 1 198 ? 0.285 -3.933 16.833 1.00 93.06 198 PRO A CA 1
ATOM 1491 C C . PRO A 1 198 ? 1.678 -4.016 17.465 1.00 93.06 198 PRO A C 1
ATOM 1493 O O . PRO A 1 198 ? 2.548 -3.185 17.196 1.00 93.06 198 PRO A O 1
ATOM 1496 N N . GLU A 1 199 ? 1.917 -5.073 18.244 1.00 91.62 199 GLU A N 1
ATOM 1497 C CA . GLU A 1 199 ? 3.185 -5.309 18.949 1.00 91.62 199 GLU A CA 1
ATOM 1498 C C . GLU A 1 199 ? 4.441 -5.208 18.054 1.00 91.62 199 GLU A C 1
ATOM 1500 O O . GLU A 1 199 ? 5.415 -4.584 18.486 1.00 91.62 199 GLU A O 1
ATOM 1505 N N . PRO A 1 200 ? 4.468 -5.737 16.811 1.00 88.12 200 PRO A N 1
ATOM 1506 C CA . PRO A 1 200 ? 5.654 -5.617 15.965 1.00 88.12 200 PRO A CA 1
ATOM 1507 C C . PRO A 1 200 ? 6.053 -4.173 15.660 1.00 88.12 200 PRO A C 1
ATOM 1509 O O . PRO A 1 200 ? 7.246 -3.905 15.552 1.00 88.12 200 PRO A O 1
ATOM 1512 N N . LEU A 1 201 ? 5.091 -3.246 15.544 1.00 87.31 201 LEU A N 1
ATOM 1513 C CA . LEU A 1 201 ? 5.392 -1.826 15.333 1.00 87.31 201 LEU A CA 1
ATOM 1514 C C . LEU A 1 201 ? 5.957 -1.176 16.593 1.00 87.31 201 LEU A C 1
ATOM 1516 O O . LEU A 1 201 ? 6.897 -0.392 16.492 1.00 87.31 201 LEU A O 1
ATOM 1520 N N . ALA A 1 202 ? 5.422 -1.517 17.769 1.00 86.94 202 ALA A N 1
ATOM 1521 C CA . ALA A 1 202 ? 5.914 -0.985 19.039 1.00 86.94 202 ALA A CA 1
ATOM 1522 C C . ALA A 1 202 ? 7.403 -1.320 19.243 1.00 86.94 202 ALA A C 1
ATOM 1524 O O . ALA A 1 202 ? 8.211 -0.441 19.533 1.00 86.94 202 ALA A O 1
ATOM 1525 N N . ARG A 1 203 ? 7.792 -2.566 18.939 1.00 87.31 203 ARG A N 1
ATOM 1526 C CA . ARG A 1 203 ? 9.172 -3.057 19.091 1.00 87.31 203 ARG A CA 1
ATOM 1527 C C . ARG A 1 203 ? 10.201 -2.383 18.173 1.00 87.31 203 ARG A C 1
ATOM 1529 O O . ARG A 1 203 ? 11.398 -2.550 18.404 1.00 87.31 203 ARG A O 1
ATOM 1536 N N . ILE A 1 204 ? 9.784 -1.673 17.118 1.00 83.50 204 ILE A N 1
ATOM 1537 C CA . ILE A 1 204 ? 10.716 -0.962 16.219 1.00 83.50 204 ILE A CA 1
ATOM 1538 C C . ILE A 1 204 ? 11.401 0.199 16.952 1.00 83.50 204 ILE A C 1
ATOM 1540 O O . ILE A 1 204 ? 12.551 0.503 16.645 1.00 83.50 204 ILE A O 1
ATOM 1544 N N . PHE A 1 205 ? 10.724 0.809 17.927 1.00 75.25 205 PHE A N 1
ATOM 1545 C CA . PHE A 1 205 ? 11.203 1.994 18.646 1.00 75.25 205 PHE A CA 1
ATOM 1546 C C . PHE A 1 205 ? 11.869 1.681 19.993 1.00 75.25 205 PHE A C 1
ATOM 1548 O O . PHE A 1 205 ? 12.465 2.571 20.589 1.00 75.25 205 PHE A O 1
ATOM 1555 N N . ASP A 1 206 ? 11.807 0.429 20.454 1.00 80.06 206 ASP A N 1
ATOM 1556 C CA . ASP A 1 206 ? 12.395 -0.016 21.728 1.00 80.06 206 ASP A CA 1
ATOM 1557 C C . ASP A 1 206 ? 13.893 -0.383 21.624 1.00 80.06 206 ASP A C 1
ATOM 1559 O O . ASP A 1 206 ? 14.473 -0.910 22.577 1.00 80.06 206 ASP A O 1
ATOM 1563 N N . LYS A 1 207 ? 14.523 -0.157 20.465 1.00 62.88 207 LYS A N 1
ATOM 1564 C CA . LYS A 1 207 ? 15.939 -0.455 20.194 1.00 62.88 207 LYS A CA 1
ATOM 1565 C C . LYS A 1 207 ? 16.769 0.814 20.100 1.00 62.88 207 LYS A C 1
ATOM 1567 O O . LYS A 1 207 ? 17.908 0.777 20.616 1.00 62.88 207 LYS A O 1
#

Secondary structure (DSSP, 8-state):
-----EEEEE-----------------------------SSHHHHHHTT-S--S--------S-EEEEEEEETTEEEEEEEES--HHHHHHHHHHHHHHHHHHHHHT--EEEEEEEEEEPPPPHHHHHHHHHHHHHHHHSSS--EEEEEE--SHHHHHHHHHHHHHTT--TTEEEESSHHHHHHHHHHHHHHTTPPPPHHHHTTS--

Radius of gyration: 20.52 Å; chains: 1; bounding box: 59×52×42 Å